Protein AF-A0A2V5JLU9-F1 (afdb_monomer)

Structure (mmCIF, N/CA/C/O backbone):
data_AF-A0A2V5JLU9-F1
#
_entry.id   AF-A0A2V5JLU9-F1
#
loop_
_atom_site.group_PDB
_atom_site.id
_atom_site.type_symbol
_atom_site.label_atom_id
_atom_site.label_alt_id
_atom_site.label_comp_id
_atom_site.label_asym_id
_atom_site.label_entity_id
_atom_site.label_seq_id
_atom_site.pdbx_PDB_ins_code
_atom_site.Cartn_x
_atom_site.Cartn_y
_atom_site.Cartn_z
_atom_site.occupancy
_atom_site.B_iso_or_equiv
_atom_site.auth_seq_id
_atom_site.auth_comp_id
_atom_site.auth_asym_id
_atom_site.auth_atom_id
_atom_site.pdbx_PDB_model_num
ATOM 1 N N . MET A 1 1 ? -86.039 -34.173 -25.704 1.00 44.94 1 MET A N 1
ATOM 2 C CA . MET A 1 1 ? -86.153 -35.269 -24.718 1.00 44.94 1 MET A CA 1
ATOM 3 C C . MET A 1 1 ? -85.571 -34.744 -23.413 1.00 44.94 1 MET A C 1
ATOM 5 O O . MET A 1 1 ? -84.368 -34.602 -23.327 1.00 44.94 1 MET A O 1
ATOM 9 N N . SER A 1 2 ? -86.355 -34.049 -22.593 1.00 44.97 2 SER A N 1
ATOM 10 C CA . SER A 1 2 ? -87.361 -34.574 -21.650 1.00 44.97 2 SER A CA 1
ATOM 11 C C . SER A 1 2 ? -86.740 -34.892 -20.288 1.00 44.97 2 SER A C 1
ATOM 13 O O . SER A 1 2 ? -86.128 -35.939 -20.177 1.00 44.97 2 SER A O 1
ATOM 15 N N . LYS A 1 3 ? -87.012 -33.991 -19.321 1.00 57.97 3 LYS A N 1
ATOM 16 C CA . LYS A 1 3 ? -87.352 -34.210 -17.893 1.00 57.97 3 LYS A CA 1
ATOM 17 C C . LYS A 1 3 ? -86.292 -34.969 -17.058 1.00 57.97 3 LYS A C 1
ATOM 19 O O . LYS A 1 3 ? -85.778 -35.983 -17.477 1.00 57.97 3 LYS A O 1
ATOM 24 N N . GLU A 1 4 ? -85.882 -34.507 -15.880 1.00 65.56 4 GLU A N 1
ATOM 25 C CA . GLU A 1 4 ? -86.737 -34.339 -14.703 1.00 65.56 4 GLU A CA 1
ATOM 26 C C . GLU A 1 4 ? -86.234 -33.271 -13.714 1.00 65.56 4 GLU A C 1
ATOM 28 O O . GLU A 1 4 ? -85.049 -32.972 -13.594 1.00 65.56 4 GLU A O 1
ATOM 33 N N . VAL A 1 5 ? -87.212 -32.727 -12.994 1.00 63.88 5 VAL A N 1
ATOM 34 C CA . VAL A 1 5 ? -87.143 -31.884 -11.797 1.00 63.88 5 VAL A CA 1
ATOM 35 C C . VAL A 1 5 ? -87.665 -32.753 -10.646 1.00 63.88 5 VAL A C 1
ATOM 37 O O . VAL A 1 5 ? -88.636 -33.459 -10.907 1.00 63.88 5 VAL A O 1
ATOM 40 N N . LEU A 1 6 ? -87.102 -32.661 -9.421 1.00 62.25 6 LEU A N 1
ATOM 41 C CA . LEU A 1 6 ? -87.793 -32.532 -8.102 1.00 62.25 6 LEU A CA 1
ATOM 42 C C . LEU A 1 6 ? -86.904 -32.916 -6.879 1.00 62.25 6 LEU A C 1
ATOM 44 O O . LEU A 1 6 ? -85.811 -33.439 -7.078 1.00 62.25 6 LEU A O 1
ATOM 48 N N . PRO A 1 7 ? -87.267 -32.528 -5.627 1.00 65.94 7 PRO A N 1
ATOM 49 C CA . PRO A 1 7 ? -86.371 -31.787 -4.738 1.00 65.94 7 PRO A CA 1
ATOM 50 C C . PRO A 1 7 ? -85.991 -32.519 -3.440 1.00 65.94 7 PRO A C 1
ATOM 52 O O . PRO A 1 7 ? -86.717 -33.372 -2.939 1.00 65.94 7 PRO A O 1
ATOM 55 N N . GLY A 1 8 ? -84.884 -32.089 -2.831 1.00 52.47 8 GLY A N 1
ATOM 56 C CA . GLY A 1 8 ? -84.473 -32.499 -1.488 1.00 52.47 8 GLY A CA 1
ATOM 57 C C . GLY A 1 8 ? -84.404 -31.303 -0.547 1.00 52.47 8 GLY A C 1
ATOM 58 O O . GLY A 1 8 ? -83.380 -30.632 -0.463 1.00 52.47 8 GLY A O 1
ATOM 59 N N . SER A 1 9 ? -85.501 -31.032 0.161 1.00 64.75 9 SER A N 1
ATOM 60 C CA . SER A 1 9 ? -85.492 -30.203 1.366 1.00 64.75 9 SER A CA 1
ATOM 61 C C . SER A 1 9 ? -84.983 -31.055 2.529 1.00 64.75 9 SER A C 1
ATOM 63 O O . SER A 1 9 ? -85.664 -31.987 2.950 1.00 64.75 9 SER A O 1
ATOM 65 N N . CYS A 1 10 ? -83.809 -30.724 3.069 1.00 55.94 10 CYS A N 1
ATOM 66 C CA . CYS A 1 10 ? -83.396 -31.171 4.396 1.00 55.94 10 CYS A CA 1
ATOM 67 C C . CYS A 1 10 ? -82.992 -29.955 5.235 1.00 55.94 10 CYS A C 1
ATOM 69 O O . CYS A 1 10 ? -81.971 -29.303 5.032 1.00 55.94 10 CYS A O 1
ATOM 71 N N . ARG A 1 11 ? -83.897 -29.656 6.160 1.00 61.91 11 ARG A N 1
ATOM 72 C CA . ARG A 1 11 ? -83.853 -28.713 7.274 1.00 61.91 11 ARG A CA 1
ATOM 73 C C . ARG A 1 11 ? -82.951 -29.284 8.378 1.00 61.91 11 ARG A C 1
ATOM 75 O O . ARG A 1 11 ? -83.085 -30.465 8.678 1.00 61.91 11 ARG A O 1
ATOM 82 N N . GLY A 1 12 ? -82.121 -28.467 9.034 1.00 51.34 12 GLY A N 1
ATOM 83 C CA . GLY A 1 12 ? -81.513 -28.873 10.310 1.00 51.34 12 GLY A CA 1
ATOM 84 C C . GLY A 1 12 ? -80.245 -28.135 10.738 1.00 51.34 12 GLY A C 1
ATOM 85 O O . GLY A 1 12 ? -79.152 -28.554 10.393 1.00 51.34 12 GLY A O 1
ATOM 86 N N . GLU A 1 13 ? -80.451 -27.091 11.547 1.00 59.97 13 GLU A N 1
ATOM 87 C CA . GLU A 1 13 ? -79.645 -26.692 12.715 1.00 59.97 13 GLU A CA 1
ATOM 88 C C . GLU A 1 13 ? -78.155 -26.334 12.515 1.00 59.97 13 GLU A C 1
ATOM 90 O O . GLU A 1 13 ? -77.262 -27.172 12.393 1.00 59.97 13 GLU A O 1
ATOM 95 N N . ARG A 1 14 ? -77.874 -25.025 12.623 1.00 54.66 14 ARG A N 1
ATOM 96 C CA . ARG A 1 14 ? -76.535 -24.496 12.914 1.00 54.66 14 ARG A CA 1
ATOM 97 C C . ARG A 1 14 ? -76.046 -25.049 14.252 1.00 54.66 14 ARG A C 1
ATOM 99 O O . ARG A 1 14 ? -76.444 -24.558 15.304 1.00 54.66 14 ARG A O 1
ATOM 106 N N . LEU A 1 15 ? -75.083 -25.962 14.215 1.00 59.50 15 LEU A N 1
ATOM 107 C CA . LEU A 1 15 ? -74.221 -26.215 15.363 1.00 59.50 15 LEU A CA 1
ATOM 108 C C . LEU A 1 15 ? -73.199 -25.080 15.466 1.00 59.50 15 LEU A C 1
ATOM 110 O O . LEU A 1 15 ? -72.107 -25.132 14.901 1.00 59.50 15 LEU A O 1
ATOM 114 N N . THR A 1 16 ? -73.552 -24.035 16.213 1.00 61.22 16 THR A N 1
ATOM 115 C CA . THR A 1 16 ? -72.567 -23.116 16.786 1.00 61.22 16 THR A CA 1
ATOM 116 C C . THR A 1 16 ? -71.798 -23.862 17.876 1.00 61.22 16 THR A C 1
ATOM 118 O O . THR A 1 16 ? -72.083 -23.735 19.065 1.00 61.22 16 THR A O 1
ATOM 121 N N . SER A 1 17 ? -70.837 -24.688 17.463 1.00 57.00 17 SER A N 1
ATOM 122 C CA . SER A 1 17 ? -69.824 -25.241 18.356 1.00 57.00 17 SER A CA 1
ATOM 123 C C . SER A 1 17 ? -68.876 -24.109 18.739 1.00 57.00 17 SER A C 1
ATOM 125 O O . SER A 1 17 ? -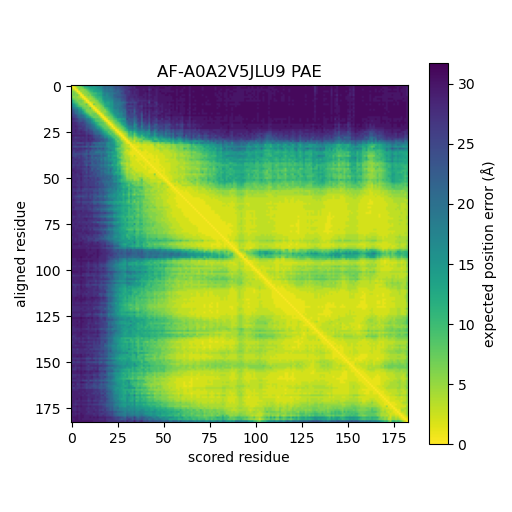68.085 -23.622 17.928 1.00 57.00 17 SER A O 1
ATOM 127 N N . GLY A 1 18 ? -69.027 -23.634 19.975 1.00 60.59 18 GLY A N 1
ATOM 128 C CA . GLY A 1 18 ? -68.141 -22.663 20.589 1.00 60.59 18 GLY A CA 1
ATOM 129 C C . GLY A 1 18 ? -66.732 -23.233 20.694 1.00 60.59 18 GLY A C 1
ATOM 130 O O . GLY A 1 18 ? -66.398 -23.908 21.666 1.00 60.59 18 GLY A O 1
ATOM 131 N N . PHE A 1 19 ? -65.885 -22.905 19.718 1.00 60.69 19 PHE A N 1
ATOM 132 C CA . PHE A 1 19 ? -64.440 -22.924 19.896 1.00 60.69 19 PHE A CA 1
ATOM 133 C C . PHE A 1 19 ? -64.094 -21.893 20.972 1.00 60.69 19 PHE A C 1
ATOM 135 O O . PHE A 1 19 ? -63.877 -20.712 20.704 1.00 60.69 19 PHE A O 1
ATOM 142 N N . GLY A 1 20 ? -64.080 -22.352 22.222 1.00 58.59 20 GLY A N 1
ATOM 143 C CA . GLY A 1 20 ? -63.527 -21.620 23.344 1.00 58.59 20 GLY A CA 1
ATOM 144 C C . GLY A 1 20 ? -62.039 -21.400 23.110 1.00 58.59 20 GLY A C 1
ATOM 145 O O . GLY A 1 20 ? -61.207 -22.207 23.520 1.00 58.59 20 GLY A O 1
ATOM 146 N N . THR A 1 21 ? -61.689 -20.287 22.466 1.00 63.84 21 THR A N 1
ATOM 147 C CA . THR A 1 21 ? -60.340 -19.731 22.519 1.00 63.84 21 THR A CA 1
ATOM 148 C C . THR A 1 21 ? -60.029 -19.438 23.980 1.00 63.84 21 THR A C 1
ATOM 150 O O . THR A 1 21 ? -60.411 -18.391 24.506 1.00 63.84 21 THR A O 1
ATOM 153 N N . ARG A 1 22 ? -59.320 -20.352 24.653 1.00 61.16 22 ARG A N 1
ATOM 154 C CA . ARG A 1 22 ? -58.573 -20.017 25.864 1.00 61.16 22 ARG A CA 1
ATOM 155 C C . ARG A 1 22 ? -57.510 -19.006 25.443 1.00 61.16 22 ARG A C 1
ATOM 157 O O . ARG A 1 22 ? -56.403 -19.373 25.061 1.00 61.16 22 ARG A O 1
ATOM 164 N N . ARG A 1 23 ? -57.866 -17.719 25.456 1.00 62.66 23 ARG A N 1
ATOM 165 C CA . ARG A 1 23 ? -56.899 -16.625 25.407 1.00 62.66 23 ARG A CA 1
ATOM 166 C C . ARG A 1 23 ? -56.063 -16.763 26.670 1.00 62.66 23 ARG A C 1
ATOM 168 O O . ARG A 1 23 ? -56.473 -16.317 27.736 1.00 62.66 23 ARG A O 1
ATOM 175 N N . GLY A 1 24 ? -54.911 -17.421 26.551 1.00 61.28 24 GLY A N 1
ATOM 176 C CA . GLY A 1 24 ? -5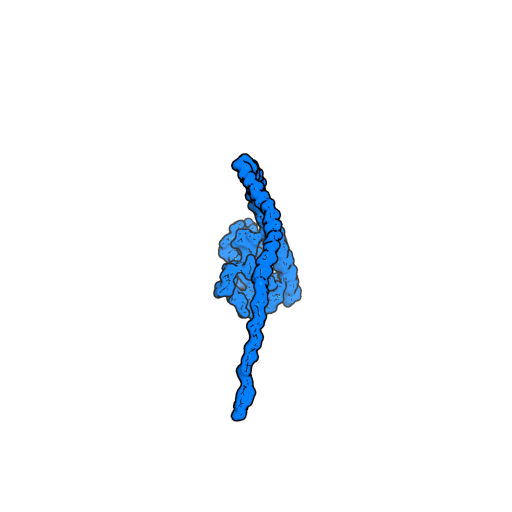3.834 -17.245 27.509 1.00 61.28 24 GLY A CA 1
ATOM 177 C C . GLY A 1 24 ? -53.581 -15.749 27.579 1.00 61.28 24 GLY A C 1
ATOM 178 O O . GLY A 1 24 ? -53.124 -15.153 26.604 1.00 61.28 24 GLY A O 1
ATOM 179 N N . ALA A 1 25 ? -54.002 -15.124 28.674 1.00 63.03 25 ALA A N 1
ATOM 180 C CA . ALA A 1 25 ? -53.766 -13.716 28.902 1.00 63.03 25 ALA A CA 1
ATOM 181 C C . ALA A 1 25 ? -52.248 -13.525 28.899 1.00 63.03 25 ALA A C 1
ATOM 183 O O . ALA A 1 25 ? -51.571 -13.905 29.856 1.00 63.03 25 ALA A O 1
ATOM 184 N N . ARG A 1 26 ? -51.697 -12.992 27.799 1.00 66.06 26 ARG A N 1
ATOM 185 C CA . ARG A 1 26 ? -50.336 -12.461 27.799 1.00 66.06 26 ARG A CA 1
ATOM 186 C C . ARG A 1 26 ? -50.337 -11.369 28.852 1.00 66.06 26 ARG A C 1
ATOM 188 O O . ARG A 1 26 ? -50.905 -10.301 28.640 1.00 66.06 26 ARG A O 1
ATOM 195 N N . ARG A 1 27 ? -49.766 -11.675 30.014 1.00 65.00 27 ARG A N 1
ATOM 196 C CA . ARG A 1 27 ? -49.454 -10.661 31.007 1.00 65.00 27 ARG A CA 1
ATOM 197 C C . ARG A 1 27 ? -48.414 -9.758 30.365 1.00 65.00 27 ARG A C 1
ATOM 199 O O . ARG A 1 27 ? -47.276 -10.166 30.156 1.00 65.00 27 ARG A O 1
ATOM 206 N N . TYR A 1 28 ? -48.845 -8.570 29.969 1.00 62.91 28 TYR A N 1
ATOM 207 C CA . TYR A 1 28 ? -47.933 -7.506 29.602 1.00 62.91 28 TYR A CA 1
ATOM 208 C C . TYR A 1 28 ? -47.332 -7.000 30.911 1.00 62.91 28 TYR A C 1
ATOM 210 O O . TYR A 1 28 ? -47.989 -6.289 31.667 1.00 62.91 28 TYR A O 1
ATOM 218 N N . ASN A 1 29 ? -46.116 -7.448 31.217 1.00 72.62 29 ASN A N 1
ATOM 219 C CA . ASN A 1 29 ? -45.334 -6.863 32.296 1.00 72.62 29 ASN A CA 1
ATOM 220 C C . ASN A 1 29 ? -44.965 -5.445 31.847 1.00 72.62 29 ASN A C 1
ATOM 222 O O . ASN A 1 29 ? -44.210 -5.269 30.892 1.00 72.62 29 ASN A O 1
ATOM 226 N N . ALA A 1 30 ? -45.573 -4.442 32.476 1.00 74.12 30 ALA A N 1
ATOM 227 C CA . ALA A 1 30 ? -45.224 -3.050 32.250 1.00 74.12 30 ALA A CA 1
ATOM 228 C C . ALA A 1 30 ? -43.905 -2.755 32.975 1.00 74.12 30 ALA A C 1
ATOM 230 O O . ALA A 1 30 ? -43.792 -2.998 34.177 1.00 74.12 30 ALA A O 1
ATOM 231 N N . PHE A 1 31 ? -42.916 -2.256 32.236 1.00 78.00 31 PHE A N 1
ATOM 232 C CA . PHE A 1 31 ? -41.638 -1.828 32.796 1.00 78.00 31 PHE A CA 1
ATOM 233 C C . PHE A 1 31 ? -41.836 -0.617 33.703 1.00 78.00 31 PHE A C 1
ATOM 235 O O . PHE A 1 31 ? -42.597 0.303 33.389 1.00 78.00 31 PHE A O 1
ATOM 242 N N . THR A 1 32 ? -41.136 -0.609 34.831 1.00 91.25 32 THR A N 1
ATOM 243 C CA . THR A 1 32 ? -41.125 0.553 35.721 1.00 91.25 32 THR A CA 1
ATOM 244 C C . THR A 1 32 ? -40.202 1.635 35.155 1.00 91.25 32 THR A C 1
ATOM 246 O O . THR A 1 32 ? -39.206 1.335 34.495 1.00 91.25 32 THR A O 1
ATOM 249 N N . LEU A 1 33 ? -40.498 2.913 35.426 1.00 90.50 33 LEU A N 1
ATOM 250 C CA . LEU A 1 33 ? -39.628 4.021 34.999 1.00 90.50 33 LEU A CA 1
ATOM 251 C C . LEU A 1 33 ? -38.197 3.858 35.527 1.00 90.50 33 LEU A C 1
ATOM 253 O O . LEU A 1 33 ? -37.239 4.148 34.816 1.00 90.50 33 LEU A O 1
ATOM 257 N N . ILE A 1 34 ? -38.049 3.350 36.752 1.00 93.44 34 ILE A N 1
ATOM 258 C CA . ILE A 1 34 ? -36.737 3.128 37.361 1.00 93.44 34 ILE A CA 1
ATOM 259 C C . ILE A 1 34 ? -35.933 2.047 36.631 1.00 93.44 34 ILE A C 1
ATOM 261 O O . ILE A 1 34 ? -34.736 2.215 36.427 1.00 93.44 34 ILE A O 1
ATOM 265 N N . GLU A 1 35 ? -36.578 0.980 36.167 1.00 91.31 35 GLU A N 1
ATOM 266 C CA . GLU A 1 35 ? -35.921 -0.095 35.422 1.00 91.31 35 GLU A CA 1
ATOM 267 C C . GLU A 1 35 ? -35.384 0.405 34.076 1.00 91.31 35 GLU A C 1
ATOM 269 O O . GLU A 1 35 ? -34.245 0.120 33.714 1.00 91.31 35 GLU A O 1
ATOM 274 N N . LEU A 1 36 ? -36.143 1.257 33.383 1.00 91.56 36 LEU A N 1
ATOM 275 C CA . LEU A 1 36 ? -35.683 1.883 32.143 1.00 91.56 36 LEU A CA 1
ATOM 276 C C . LEU A 1 36 ? -34.512 2.858 32.377 1.00 91.56 36 LEU A C 1
ATOM 278 O O . LEU A 1 36 ? -33.574 2.915 31.576 1.00 91.56 36 LEU A O 1
ATOM 282 N N . VAL A 1 37 ? -34.523 3.597 33.490 1.00 94.81 37 VAL A N 1
ATOM 283 C CA . VAL A 1 37 ? -33.437 4.527 33.851 1.00 94.81 37 VAL A CA 1
ATOM 284 C C . VAL A 1 37 ? -32.155 3.781 34.231 1.00 94.81 37 VAL A C 1
ATOM 286 O O . VAL A 1 37 ? -31.075 4.157 33.783 1.00 94.81 37 VAL A O 1
ATOM 289 N N . VAL A 1 38 ? -32.248 2.690 34.993 1.00 95.31 38 VAL A N 1
ATOM 290 C CA . VAL A 1 38 ? -31.077 1.873 35.352 1.00 95.31 38 VAL A CA 1
ATOM 291 C C . VAL A 1 38 ? -30.468 1.208 34.115 1.00 95.31 38 VAL A C 1
ATOM 293 O O . VAL A 1 38 ? -29.249 1.228 33.945 1.00 95.31 38 VAL A O 1
ATOM 296 N N . VAL A 1 39 ? -31.297 0.668 33.214 1.00 94.94 39 VAL A N 1
ATOM 297 C CA . VAL A 1 39 ? -30.823 0.012 31.984 1.00 94.94 39 VAL A CA 1
ATOM 298 C C . VAL A 1 39 ? -30.128 1.003 31.055 1.00 94.94 39 VAL A C 1
ATOM 300 O O . VAL A 1 39 ? -29.025 0.733 30.581 1.00 94.94 39 VAL A O 1
ATOM 303 N N . SER A 1 40 ? -30.733 2.167 30.816 1.00 94.62 40 SER A N 1
ATOM 304 C CA . SER A 1 40 ? -30.099 3.209 30.001 1.00 94.62 40 SER A CA 1
ATOM 305 C C . SER A 1 40 ? -28.820 3.738 30.654 1.00 94.62 40 SER A C 1
ATOM 307 O O . SER A 1 40 ? -27.814 3.883 29.963 1.00 94.62 40 SER A O 1
ATOM 309 N N . GLY A 1 41 ? -28.798 3.910 31.980 1.00 96.44 41 GLY A N 1
ATOM 310 C CA . GLY A 1 41 ? -27.584 4.237 32.731 1.00 96.44 41 GLY A CA 1
ATOM 311 C C . GLY A 1 41 ? -26.459 3.216 32.518 1.00 96.44 41 GLY A C 1
ATOM 312 O O . GLY A 1 41 ? -25.330 3.600 32.211 1.00 96.44 41 GLY A O 1
ATOM 313 N N . LEU A 1 42 ? -26.764 1.916 32.589 1.00 96.19 42 LEU A N 1
ATOM 314 C CA . LEU A 1 42 ? -25.785 0.850 32.348 1.00 96.19 42 LEU A CA 1
ATOM 315 C C . LEU A 1 42 ? -25.272 0.850 30.901 1.00 96.19 42 LEU A C 1
ATOM 317 O O . LEU A 1 42 ? -24.066 0.745 30.674 1.00 96.19 42 LEU A O 1
ATOM 321 N N . ILE A 1 43 ? -26.168 0.998 29.919 1.00 96.88 43 ILE A N 1
ATOM 322 C CA . ILE A 1 43 ? -25.789 1.061 28.501 1.00 96.88 43 ILE A CA 1
ATOM 323 C C . ILE A 1 43 ? -24.871 2.256 28.252 1.00 96.88 43 ILE A C 1
ATOM 325 O O . ILE A 1 43 ? -23.887 2.102 27.535 1.00 96.88 43 ILE A O 1
ATOM 329 N N . LEU A 1 44 ? -25.135 3.420 28.852 1.00 97.31 44 LEU A N 1
ATOM 330 C CA . LEU A 1 44 ? -24.292 4.607 28.688 1.00 97.31 44 LEU A CA 1
ATOM 331 C C . LEU A 1 44 ? -22.879 4.393 29.245 1.00 97.31 44 LEU A C 1
ATOM 333 O O . LEU A 1 44 ? -21.907 4.747 28.577 1.00 97.31 44 LEU A O 1
ATOM 337 N N . VAL A 1 45 ? -22.749 3.755 30.411 1.00 96.12 45 VAL A N 1
ATOM 338 C CA . VAL A 1 45 ? -21.440 3.426 31.003 1.00 96.12 45 VAL A CA 1
ATOM 339 C C . VAL A 1 45 ? -20.660 2.452 30.113 1.00 96.12 45 VAL A C 1
ATOM 341 O O . VAL A 1 45 ? -19.503 2.711 29.777 1.00 96.12 45 VAL A O 1
ATOM 344 N N . LEU A 1 46 ? -21.294 1.357 29.680 1.00 96.31 46 LEU A N 1
ATOM 345 C CA . LEU A 1 46 ? -20.652 0.369 28.806 1.00 96.31 46 LEU A CA 1
ATOM 346 C C . LEU A 1 46 ? -20.303 0.961 27.434 1.00 96.31 46 LEU A C 1
ATOM 348 O O . LEU A 1 46 ? -19.201 0.751 26.928 1.00 96.31 46 LEU A O 1
ATOM 352 N N . SER A 1 47 ? -21.213 1.741 26.847 1.00 95.00 47 SER A N 1
ATOM 353 C CA . SER A 1 47 ? -20.996 2.380 25.544 1.00 95.00 47 SER A CA 1
ATOM 354 C C . SER A 1 47 ? -19.855 3.393 25.604 1.00 95.00 47 SER A C 1
ATOM 356 O O . SER A 1 47 ? -19.032 3.432 24.691 1.00 95.00 47 SER A O 1
ATOM 358 N N . GLY A 1 48 ? -19.752 4.162 26.695 1.00 94.19 48 GLY A N 1
ATOM 359 C CA . GLY A 1 48 ? -18.645 5.091 26.918 1.00 94.19 48 GLY A CA 1
ATOM 360 C C . GLY A 1 48 ? -17.284 4.388 26.925 1.00 94.19 48 GLY A C 1
ATOM 361 O O . GLY A 1 48 ? -16.354 4.824 26.242 1.00 94.19 48 GLY A O 1
ATOM 362 N N . LEU A 1 49 ? -17.183 3.248 27.617 1.00 93.50 49 LEU A N 1
ATOM 363 C CA . LEU A 1 49 ? -15.959 2.445 27.639 1.00 93.50 49 LEU A CA 1
ATOM 364 C C . LEU A 1 49 ? -15.609 1.900 26.247 1.00 93.50 49 LEU A C 1
ATOM 366 O O . LEU A 1 49 ? -14.468 2.032 25.803 1.00 93.50 49 LEU A O 1
ATOM 370 N N . VAL A 1 50 ? -16.578 1.330 25.528 1.00 93.12 50 VAL A N 1
ATOM 371 C CA . VAL A 1 50 ? -16.341 0.777 24.185 1.00 93.12 50 VAL A CA 1
ATOM 372 C C . VAL A 1 50 ? -15.805 1.851 23.240 1.00 93.12 50 VAL A C 1
ATOM 374 O O . VAL A 1 50 ? -14.752 1.652 22.632 1.00 93.12 50 VAL A O 1
ATOM 377 N N . LEU A 1 51 ? -16.460 3.012 23.157 1.00 90.81 51 LEU A N 1
ATOM 378 C CA . LEU A 1 51 ? -16.055 4.082 22.239 1.00 90.81 51 LEU A CA 1
ATOM 379 C C . LEU A 1 51 ? -14.628 4.585 22.507 1.00 90.81 51 LEU A C 1
ATOM 381 O O . LEU A 1 51 ? -13.899 4.864 21.554 1.00 90.81 51 LEU A O 1
ATOM 385 N N . SER A 1 52 ? -14.196 4.620 23.773 1.00 87.06 52 SER A N 1
ATOM 386 C CA . SER A 1 52 ? -12.832 5.033 24.137 1.00 87.06 52 SER A CA 1
ATOM 387 C C . SER A 1 52 ? -11.730 4.115 23.581 1.00 87.06 52 SER A C 1
ATOM 389 O O . SER A 1 52 ? -10.626 4.574 23.295 1.00 87.06 52 SER A O 1
ATOM 391 N N . THR A 1 53 ? -12.021 2.828 23.360 1.00 88.88 53 THR A N 1
ATOM 392 C CA . THR A 1 53 ? -11.013 1.832 22.943 1.00 88.88 53 THR A CA 1
ATOM 393 C C . THR A 1 53 ? -10.941 1.621 21.426 1.00 88.88 53 THR A C 1
ATOM 395 O O . THR A 1 53 ? -9.899 1.215 20.902 1.00 88.88 53 THR A O 1
ATOM 398 N N . VAL A 1 54 ? -12.010 1.946 20.686 1.00 89.00 54 VAL A N 1
ATOM 399 C CA . VAL A 1 54 ? -12.131 1.676 19.238 1.00 89.00 54 VAL A CA 1
ATOM 400 C C . VAL A 1 54 ? -11.024 2.339 18.415 1.00 89.00 54 VAL A C 1
ATOM 402 O O . VAL A 1 54 ? -10.499 1.723 17.485 1.00 89.00 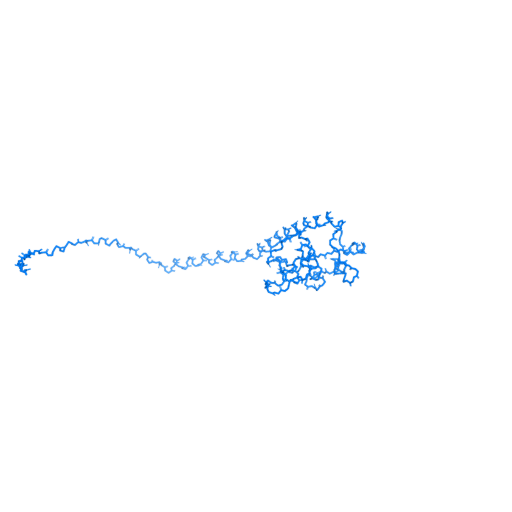54 VAL A O 1
ATOM 405 N N . GLY A 1 55 ? -10.628 3.571 18.746 1.00 87.94 55 GLY A N 1
ATOM 406 C CA . GLY A 1 55 ? -9.593 4.293 17.996 1.00 87.94 55 GLY A CA 1
ATOM 407 C C . GLY A 1 55 ? -8.236 3.580 18.009 1.00 87.94 55 GLY A C 1
ATOM 408 O O . GLY A 1 55 ? -7.577 3.472 16.973 1.00 87.94 55 GLY A O 1
ATOM 409 N N . TYR A 1 56 ? -7.843 3.034 19.163 1.00 87.69 56 TYR A N 1
ATOM 410 C CA . TYR A 1 56 ? -6.588 2.297 19.313 1.00 87.69 56 TYR A CA 1
ATOM 411 C C . TYR A 1 56 ? -6.618 0.967 18.551 1.00 87.69 56 TYR A C 1
ATOM 413 O O . TYR A 1 56 ? -5.695 0.661 17.794 1.00 87.69 56 TYR A O 1
ATOM 421 N N . VAL A 1 57 ? -7.708 0.205 18.688 1.00 89.38 57 VAL A N 1
ATOM 422 C CA . VAL A 1 57 ? -7.871 -1.089 18.005 1.00 89.38 57 VAL A CA 1
ATOM 423 C C . VAL A 1 57 ? -7.874 -0.916 16.486 1.00 89.38 57 VAL A C 1
ATOM 425 O O . VAL A 1 57 ? -7.238 -1.699 15.785 1.00 89.38 57 VAL A O 1
ATOM 428 N N . ARG A 1 58 ? -8.503 0.148 15.969 1.00 90.94 58 ARG A N 1
ATOM 429 C CA . ARG A 1 58 ? -8.475 0.483 14.536 1.00 90.94 58 ARG A CA 1
ATOM 430 C C . ARG A 1 58 ? -7.060 0.730 14.026 1.00 90.94 58 ARG A C 1
ATOM 432 O O . ARG A 1 58 ? -6.682 0.136 13.023 1.00 90.94 58 ARG A O 1
ATOM 439 N N . LYS A 1 59 ? -6.264 1.549 14.723 1.00 92.00 59 LYS A N 1
ATOM 440 C CA . LYS A 1 59 ? -4.864 1.814 14.340 1.00 92.00 59 LYS A CA 1
ATOM 441 C C . LYS A 1 59 ? -4.010 0.548 14.395 1.00 92.00 59 LYS A C 1
ATOM 443 O O . LYS A 1 59 ? -3.216 0.308 13.491 1.00 92.00 59 LYS A O 1
ATOM 448 N N . LYS A 1 60 ? -4.204 -0.289 15.420 1.00 93.94 60 LYS A N 1
ATOM 449 C CA . LYS A 1 60 ? -3.510 -1.578 15.540 1.00 93.94 60 LYS A CA 1
ATOM 450 C C . LYS A 1 60 ? -3.879 -2.530 14.396 1.00 93.94 60 LYS A C 1
ATOM 452 O O . LYS A 1 60 ? -2.992 -3.147 13.817 1.00 93.94 60 LYS A O 1
ATOM 457 N N . GLY A 1 61 ? -5.161 -2.609 14.040 1.00 94.75 61 GLY A N 1
ATOM 458 C CA . GLY A 1 61 ? -5.633 -3.401 12.903 1.00 94.75 61 GLY A CA 1
ATOM 459 C C . GLY A 1 61 ? -5.112 -2.881 11.562 1.00 94.75 61 GLY A C 1
ATOM 460 O O . GLY A 1 61 ? -4.652 -3.669 10.742 1.00 94.75 61 GLY A O 1
ATOM 461 N N . ALA A 1 62 ? -5.114 -1.560 11.365 1.00 95.38 62 ALA A N 1
ATOM 462 C CA . ALA A 1 62 ? -4.551 -0.911 10.182 1.00 95.38 62 ALA A CA 1
ATOM 463 C C . ALA A 1 62 ? -3.053 -1.209 10.028 1.00 95.38 62 ALA A C 1
ATOM 465 O O . ALA A 1 62 ? -2.615 -1.563 8.940 1.00 95.38 62 ALA A O 1
ATOM 466 N N . ARG A 1 63 ? -2.282 -1.165 11.123 1.00 95.88 63 ARG A N 1
ATOM 467 C CA . ARG A 1 63 ? -0.859 -1.528 11.116 1.00 95.88 63 ARG A CA 1
ATOM 468 C C . ARG A 1 63 ? -0.635 -2.997 10.759 1.00 95.88 63 ARG A C 1
ATOM 470 O O . ARG A 1 63 ? 0.158 -3.275 9.870 1.00 95.88 63 ARG A O 1
ATOM 477 N N . ALA A 1 64 ? -1.353 -3.918 11.402 1.00 96.81 64 ALA A N 1
ATOM 478 C CA . ALA A 1 64 ? -1.239 -5.345 11.094 1.00 96.81 64 ALA A CA 1
ATOM 479 C C . ALA A 1 64 ? -1.585 -5.629 9.623 1.00 96.81 64 ALA A C 1
ATOM 481 O O . ALA A 1 64 ? -0.901 -6.394 8.950 1.00 96.81 64 ALA A O 1
ATOM 482 N N . ARG A 1 65 ? -2.614 -4.955 9.094 1.00 95.62 65 ARG A N 1
ATOM 483 C CA . ARG A 1 65 ? -2.960 -5.024 7.675 1.00 95.62 65 ARG A CA 1
ATOM 484 C C . ARG A 1 65 ? -1.829 -4.488 6.794 1.00 95.62 65 ARG A C 1
ATOM 486 O O . ARG A 1 65 ? -1.448 -5.169 5.848 1.00 95.62 65 ARG A O 1
ATOM 493 N N . ALA A 1 66 ? -1.269 -3.326 7.122 1.00 95.94 66 ALA A N 1
ATOM 494 C CA . ALA A 1 66 ? -0.176 -2.735 6.357 1.00 95.94 66 ALA A CA 1
ATOM 495 C C . ALA A 1 66 ? 1.051 -3.659 6.312 1.00 95.94 66 ALA A C 1
ATOM 497 O O . ALA A 1 66 ? 1.628 -3.847 5.248 1.00 95.94 66 ALA A O 1
ATOM 498 N N . GLU A 1 67 ? 1.401 -4.289 7.437 1.00 96.31 67 GLU A N 1
ATOM 499 C CA . GLU A 1 67 ? 2.487 -5.275 7.527 1.00 96.31 67 GLU A CA 1
ATOM 500 C C . GLU A 1 67 ? 2.229 -6.481 6.606 1.00 96.31 67 GLU A C 1
ATOM 502 O O . GLU A 1 67 ? 3.122 -6.896 5.868 1.00 96.31 67 GLU A O 1
ATOM 507 N N . THR A 1 68 ? 0.996 -7.004 6.569 1.00 96.56 68 THR A N 1
ATOM 508 C CA . THR A 1 68 ? 0.642 -8.106 5.653 1.00 96.56 68 THR A CA 1
ATOM 509 C C . THR A 1 68 ? 0.649 -7.698 4.180 1.00 96.56 68 THR A C 1
ATOM 511 O O . THR A 1 68 ? 1.064 -8.486 3.334 1.00 96.56 68 THR A O 1
ATOM 514 N N . GLU A 1 69 ? 0.209 -6.480 3.859 1.00 96.31 69 GLU A N 1
ATOM 515 C CA . GLU A 1 69 ? 0.210 -5.960 2.488 1.00 96.31 69 GLU A CA 1
ATOM 516 C C . GLU A 1 69 ? 1.646 -5.747 1.990 1.00 96.31 69 GLU A C 1
ATOM 518 O O . GLU A 1 69 ? 1.965 -6.165 0.878 1.00 96.31 69 GLU A O 1
ATOM 523 N N . ILE A 1 70 ? 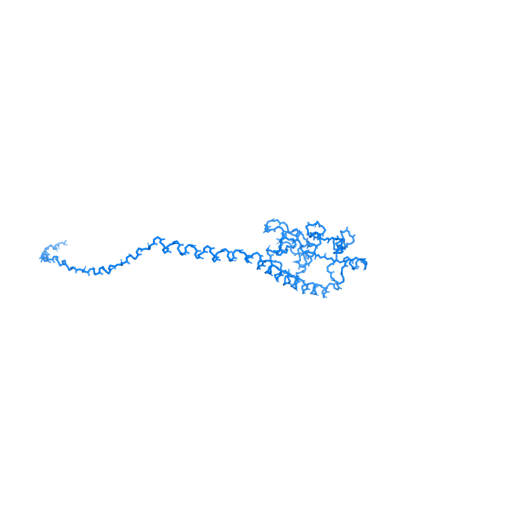2.536 -5.203 2.831 1.00 95.81 70 ILE A N 1
ATOM 524 C CA . ILE A 1 70 ? 3.968 -5.064 2.524 1.00 95.81 70 ILE A CA 1
ATOM 525 C C . ILE A 1 70 ? 4.613 -6.434 2.306 1.00 95.81 70 ILE A C 1
ATOM 527 O O . ILE A 1 70 ? 5.301 -6.610 1.307 1.00 95.81 70 ILE A O 1
ATOM 531 N N . ALA A 1 71 ? 4.363 -7.412 3.182 1.00 97.19 71 ALA A N 1
ATOM 532 C CA . ALA A 1 71 ? 4.927 -8.758 3.042 1.00 97.19 71 ALA A CA 1
ATOM 533 C C . ALA A 1 71 ? 4.468 -9.463 1.749 1.00 97.19 71 ALA A C 1
ATOM 535 O O . ALA A 1 71 ? 5.225 -10.195 1.110 1.00 97.19 71 ALA A O 1
ATOM 536 N N . ALA A 1 72 ? 3.218 -9.236 1.341 1.00 97.00 72 ALA A N 1
ATOM 537 C CA . ALA A 1 72 ? 2.691 -9.790 0.102 1.00 97.00 72 ALA A CA 1
ATOM 538 C C . ALA A 1 72 ? 3.313 -9.106 -1.132 1.00 97.00 72 ALA A C 1
ATOM 540 O O . ALA A 1 72 ? 3.689 -9.785 -2.088 1.00 97.00 72 ALA A O 1
ATOM 541 N N . MET A 1 73 ? 3.481 -7.779 -1.093 1.00 96.69 73 MET A N 1
ATOM 542 C CA . MET A 1 73 ? 4.179 -7.034 -2.145 1.00 96.69 73 MET A CA 1
ATOM 543 C C . MET A 1 73 ? 5.669 -7.391 -2.217 1.00 96.69 73 MET A C 1
ATOM 545 O O . MET A 1 73 ? 6.196 -7.526 -3.316 1.00 96.69 73 MET A O 1
ATOM 549 N N . SER A 1 74 ? 6.349 -7.611 -1.087 1.00 96.00 74 SER A N 1
ATOM 550 C CA . SER A 1 74 ? 7.758 -8.022 -1.077 1.00 96.00 74 SER A CA 1
ATOM 551 C C . SER A 1 74 ? 7.951 -9.404 -1.700 1.00 96.00 74 SER A C 1
ATOM 553 O O . SER A 1 74 ? 8.868 -9.593 -2.488 1.00 96.00 74 SER A O 1
ATOM 555 N N . ALA A 1 75 ? 7.054 -10.358 -1.431 1.00 97.69 75 ALA A N 1
ATOM 556 C CA . ALA A 1 75 ? 7.094 -11.667 -2.086 1.00 97.69 75 ALA A CA 1
ATOM 557 C C . ALA A 1 75 ? 6.883 -11.564 -3.612 1.00 97.69 75 ALA A C 1
ATOM 559 O O . ALA A 1 75 ? 7.543 -12.258 -4.391 1.00 97.69 75 ALA A O 1
ATOM 560 N N . ALA A 1 76 ? 5.996 -10.668 -4.053 1.00 97.31 76 ALA A N 1
ATOM 561 C CA . ALA A 1 76 ? 5.809 -10.390 -5.474 1.00 97.31 76 ALA A CA 1
ATOM 562 C C . ALA A 1 76 ? 7.038 -9.718 -6.105 1.00 97.31 76 ALA A C 1
ATOM 564 O O . ALA A 1 76 ? 7.395 -10.044 -7.233 1.00 97.31 76 ALA A O 1
ATOM 565 N N . LEU A 1 77 ? 7.714 -8.828 -5.374 1.00 96.56 77 LEU A N 1
ATOM 566 C CA . LEU A 1 77 ? 8.964 -8.202 -5.807 1.00 96.56 77 LEU A CA 1
ATOM 567 C C . LEU A 1 77 ? 10.098 -9.215 -5.978 1.00 96.56 77 LEU A C 1
ATOM 569 O O . LEU A 1 77 ? 10.850 -9.114 -6.943 1.00 96.56 77 LEU A O 1
ATOM 573 N N . GLU A 1 78 ? 10.206 -10.211 -5.099 1.00 97.31 78 GLU A N 1
ATOM 574 C CA . GLU A 1 78 ? 11.176 -11.301 -5.274 1.00 97.31 78 GLU A CA 1
ATOM 575 C C . GLU A 1 78 ? 10.873 -12.125 -6.533 1.00 97.31 78 GLU A C 1
ATOM 577 O O . GLU A 1 78 ? 11.785 -12.477 -7.278 1.00 97.31 78 GLU A O 1
ATOM 582 N N . SER A 1 79 ? 9.590 -12.366 -6.824 1.00 97.25 79 SER A N 1
ATOM 583 C CA . SER A 1 79 ? 9.171 -13.043 -8.061 1.00 97.25 79 SER A CA 1
ATOM 584 C C . SER A 1 79 ? 9.494 -12.198 -9.300 1.00 97.25 79 SER A C 1
ATOM 586 O O . SER A 1 79 ? 10.041 -12.709 -10.271 1.00 97.25 79 SER A O 1
ATOM 588 N N . TYR A 1 80 ? 9.240 -10.886 -9.243 1.00 96.75 80 TYR A N 1
ATOM 589 C CA . TYR A 1 80 ? 9.639 -9.947 -10.293 1.00 96.75 80 TYR A CA 1
ATOM 590 C C . TYR A 1 80 ? 11.149 -9.992 -10.528 1.00 96.75 80 TYR A C 1
ATOM 592 O O . TYR A 1 80 ? 11.604 -10.080 -11.666 1.00 96.75 80 TYR A O 1
ATOM 600 N N . LYS A 1 81 ? 11.943 -9.943 -9.457 1.00 95.75 81 LYS A N 1
ATOM 601 C CA . LYS A 1 81 ? 13.403 -9.969 -9.536 1.00 95.75 81 LYS A CA 1
ATOM 602 C C . LYS A 1 81 ? 13.926 -11.292 -10.089 1.00 95.75 81 LYS A C 1
ATOM 604 O O . LYS A 1 81 ? 14.915 -11.269 -10.815 1.00 95.75 81 LYS A O 1
ATOM 609 N N . ALA A 1 82 ? 13.288 -12.418 -9.772 1.00 97.00 82 ALA A N 1
ATOM 610 C CA . ALA A 1 82 ? 13.653 -13.715 -10.336 1.00 97.00 82 ALA A CA 1
ATOM 611 C C . ALA A 1 82 ? 13.548 -13.715 -11.871 1.00 97.00 82 ALA A C 1
ATOM 613 O O . ALA A 1 82 ? 14.444 -14.228 -12.539 1.00 97.00 82 ALA A O 1
ATOM 614 N N . ASP A 1 83 ? 12.521 -13.061 -12.416 1.00 96.38 83 ASP A N 1
ATOM 615 C CA . ASP A 1 83 ? 12.279 -13.005 -13.861 1.00 96.38 83 ASP A CA 1
ATOM 616 C C . ASP A 1 83 ? 13.071 -11.879 -14.558 1.00 96.38 83 ASP A C 1
ATOM 618 O O . ASP A 1 83 ? 13.497 -12.029 -15.702 1.00 96.38 83 ASP A O 1
ATOM 622 N N . ASN A 1 84 ? 13.314 -10.754 -13.873 1.00 94.19 84 ASN A N 1
ATOM 623 C CA . ASN A 1 84 ? 13.899 -9.537 -14.464 1.00 94.19 84 ASN A CA 1
ATOM 624 C C . ASN A 1 84 ? 15.335 -9.242 -13.999 1.00 94.19 84 ASN A C 1
ATOM 626 O O . ASN A 1 84 ? 15.907 -8.220 -14.372 1.00 94.19 84 ASN A O 1
ATOM 630 N N . SER A 1 85 ? 15.932 -10.108 -13.174 1.00 93.44 85 SER A N 1
ATOM 631 C CA . SER A 1 85 ? 17.282 -9.980 -12.584 1.00 93.44 85 SER A CA 1
ATOM 632 C C . SER A 1 85 ? 17.523 -8.759 -11.680 1.00 93.44 85 SER A C 1
ATOM 634 O O . SER A 1 85 ? 18.589 -8.638 -11.076 1.00 93.44 85 SER A O 1
ATOM 636 N N . ALA A 1 86 ? 16.552 -7.861 -11.548 1.00 92.25 86 ALA A N 1
ATOM 637 C CA . ALA A 1 86 ? 16.616 -6.670 -10.716 1.00 92.25 86 ALA A CA 1
ATOM 638 C C . ALA A 1 86 ? 15.224 -6.320 -10.182 1.00 92.25 86 ALA A C 1
ATOM 640 O O . ALA A 1 86 ? 14.207 -6.717 -10.753 1.00 92.25 86 ALA A O 1
ATOM 641 N N . TYR A 1 87 ? 15.180 -5.560 -9.089 1.00 93.31 87 TYR A N 1
ATOM 642 C CA . TYR A 1 87 ? 13.927 -4.970 -8.628 1.00 93.31 87 TYR A CA 1
ATOM 643 C C . TYR A 1 87 ? 13.424 -3.907 -9.611 1.00 93.31 87 TYR A C 1
ATOM 645 O O . TYR A 1 87 ? 14.239 -3.309 -10.321 1.00 93.31 87 TYR A O 1
ATOM 653 N N . PRO A 1 88 ? 12.105 -3.640 -9.646 1.00 92.88 88 PRO A N 1
ATOM 654 C CA . PRO A 1 88 ? 11.543 -2.570 -10.455 1.00 92.88 88 PRO A CA 1
ATOM 655 C C . PRO A 1 88 ? 12.237 -1.249 -10.129 1.00 92.88 88 PRO A C 1
ATOM 657 O O . PRO A 1 88 ? 12.092 -0.715 -9.036 1.00 92.88 88 PRO A O 1
ATOM 660 N N . ARG A 1 89 ? 13.000 -0.707 -11.065 1.00 91.88 89 ARG A N 1
ATOM 661 C CA . ARG A 1 89 ? 13.645 0.595 -10.921 1.00 91.88 89 ARG A CA 1
ATOM 662 C C . ARG A 1 89 ? 13.313 1.410 -12.149 1.00 91.88 89 ARG A C 1
ATOM 664 O O . ARG A 1 89 ? 13.319 0.857 -13.247 1.00 91.88 89 ARG A O 1
ATOM 671 N N . ASP A 1 90 ? 12.925 2.657 -11.940 1.00 86.31 90 ASP A N 1
ATOM 672 C CA . ASP A 1 90 ? 12.587 3.559 -13.035 1.00 86.31 90 ASP A CA 1
ATOM 673 C C . ASP A 1 90 ? 13.825 3.871 -13.886 1.00 86.31 90 ASP A C 1
ATOM 675 O O . ASP A 1 90 ? 14.966 3.710 -13.441 1.00 86.31 90 ASP A O 1
ATOM 679 N N . ASP A 1 91 ? 13.598 4.279 -15.128 1.00 79.31 91 ASP A N 1
ATOM 680 C CA . ASP A 1 91 ? 14.673 4.658 -16.030 1.00 79.31 91 ASP A CA 1
ATOM 681 C C . ASP A 1 91 ? 15.288 6.019 -15.642 1.00 79.31 91 ASP A C 1
ATOM 683 O O . ASP A 1 91 ? 14.884 6.700 -14.694 1.00 79.31 91 ASP A O 1
ATOM 687 N N . THR A 1 92 ? 16.300 6.444 -16.397 1.00 73.81 92 THR A N 1
ATOM 688 C CA . THR A 1 92 ? 16.982 7.723 -16.163 1.00 73.81 92 THR A CA 1
ATOM 689 C C . THR A 1 92 ? 16.134 8.958 -16.488 1.00 73.81 92 THR A C 1
ATOM 691 O O . THR A 1 92 ? 16.593 10.067 -16.232 1.00 73.81 92 THR A O 1
ATOM 694 N N . THR A 1 93 ? 14.945 8.803 -17.075 1.00 77.62 93 THR A N 1
ATOM 695 C CA . THR A 1 93 ? 14.113 9.909 -17.568 1.00 77.62 93 THR A CA 1
ATOM 696 C C . THR A 1 93 ? 13.261 10.503 -16.452 1.00 77.62 93 THR A C 1
ATOM 698 O O . THR A 1 93 ? 13.236 11.720 -16.275 1.00 77.62 93 THR A O 1
ATOM 701 N N . ASN A 1 94 ? 12.575 9.650 -15.692 1.00 78.44 94 ASN A N 1
ATOM 702 C CA . ASN A 1 94 ? 11.618 10.079 -14.672 1.00 78.44 94 ASN A CA 1
ATOM 703 C C . ASN A 1 94 ? 12.175 9.969 -13.244 1.00 78.44 94 ASN A C 1
ATOM 705 O O . ASN A 1 94 ? 11.867 10.814 -12.400 1.00 78.44 94 ASN A O 1
ATOM 709 N N . GLN A 1 95 ? 13.023 8.965 -12.982 1.00 86.81 95 GLN A N 1
ATOM 710 C CA . GLN A 1 95 ? 13.717 8.745 -11.707 1.00 86.81 95 GLN A CA 1
ATOM 711 C C . GLN A 1 95 ? 12.798 8.762 -10.467 1.00 86.81 95 GLN A C 1
ATOM 713 O O . GLN A 1 95 ? 13.228 9.146 -9.374 1.00 86.81 95 GLN A O 1
ATOM 718 N N . TYR A 1 96 ? 11.531 8.344 -10.581 1.00 89.31 96 TYR A N 1
ATOM 719 C CA . TYR A 1 96 ? 10.582 8.458 -9.463 1.00 89.31 96 TYR A CA 1
ATOM 720 C C . TYR A 1 96 ? 11.008 7.637 -8.242 1.00 89.31 96 TYR A C 1
ATOM 722 O O . TYR A 1 96 ? 10.878 8.085 -7.104 1.00 89.31 96 TYR A O 1
ATOM 730 N N . THR A 1 97 ? 11.566 6.450 -8.471 1.00 90.19 97 THR A N 1
ATOM 731 C CA . THR A 1 97 ? 12.013 5.550 -7.401 1.00 90.19 97 THR A CA 1
ATOM 732 C C . THR A 1 97 ? 13.368 5.959 -6.819 1.00 90.19 97 THR A C 1
ATOM 734 O O . THR A 1 97 ? 13.629 5.727 -5.640 1.00 90.19 97 THR A O 1
ATOM 737 N N . ASP A 1 98 ? 14.219 6.610 -7.614 1.00 89.75 98 ASP A N 1
ATOM 738 C CA . ASP A 1 98 ? 15.561 7.046 -7.208 1.00 89.75 98 ASP A CA 1
ATOM 739 C C . ASP A 1 98 ? 15.540 8.379 -6.442 1.00 89.75 98 ASP A C 1
ATOM 741 O O . ASP A 1 98 ? 16.386 8.627 -5.582 1.00 89.75 98 ASP A O 1
ATOM 745 N N . THR A 1 99 ? 14.569 9.245 -6.744 1.00 88.62 99 THR A N 1
ATOM 746 C CA . THR A 1 99 ? 14.408 10.559 -6.101 1.00 88.62 99 THR A CA 1
ATOM 747 C C . THR A 1 99 ? 13.778 10.475 -4.714 1.00 88.62 99 THR A C 1
ATOM 749 O O . THR A 1 99 ? 14.023 11.352 -3.884 1.00 88.62 99 THR A O 1
ATOM 752 N N . LEU A 1 100 ? 12.995 9.426 -4.436 1.00 89.38 100 LEU A N 1
ATOM 753 C CA . LEU A 1 100 ? 12.371 9.227 -3.133 1.00 89.38 100 LEU A CA 1
ATOM 754 C C . LEU A 1 100 ? 13.420 8.840 -2.083 1.00 89.38 100 LEU A C 1
ATOM 756 O O . LEU A 1 100 ? 13.759 7.666 -1.938 1.00 89.38 100 LEU A O 1
ATOM 760 N N . ASN A 1 101 ? 13.908 9.805 -1.304 1.00 89.00 101 ASN A N 1
ATOM 761 C CA . ASN A 1 101 ? 14.844 9.548 -0.215 1.00 89.00 101 ASN A CA 1
ATOM 762 C C . ASN A 1 101 ? 14.108 9.452 1.127 1.00 89.00 101 ASN A C 1
ATOM 764 O O . ASN A 1 101 ? 13.791 10.465 1.749 1.00 89.00 101 ASN A O 1
ATOM 768 N N . ALA A 1 102 ? 13.924 8.232 1.631 1.00 82.56 102 ALA A N 1
ATOM 769 C CA . ALA A 1 102 ? 13.260 7.978 2.914 1.00 82.56 102 ALA A CA 1
ATOM 770 C C . ALA A 1 102 ? 13.948 8.626 4.139 1.00 82.56 102 ALA A C 1
ATOM 772 O O . ALA A 1 102 ? 13.345 8.703 5.206 1.00 82.56 102 ALA A O 1
ATOM 773 N N . GLN A 1 103 ? 15.192 9.101 4.010 1.00 86.81 103 GLN A N 1
ATOM 774 C CA . GLN A 1 103 ? 15.907 9.820 5.072 1.00 86.81 103 GLN A CA 1
ATOM 775 C C . GLN A 1 103 ? 15.558 11.316 5.146 1.00 86.81 103 GLN A C 1
ATOM 777 O O . GLN A 1 103 ? 15.918 11.973 6.118 1.00 86.81 103 GLN A O 1
ATOM 782 N N . GLN A 1 104 ? 14.941 11.878 4.103 1.00 88.00 104 GLN A N 1
ATOM 783 C CA . GLN A 1 104 ? 14.662 13.317 3.978 1.00 88.00 104 GLN A CA 1
ATOM 784 C C . GLN A 1 104 ? 13.186 13.594 3.682 1.00 88.00 104 GLN A C 1
ATOM 786 O O . GLN A 1 104 ? 12.620 14.576 4.162 1.00 88.00 104 GLN A O 1
ATOM 791 N N . ASN A 1 105 ? 12.547 12.724 2.903 1.00 87.50 105 ASN A N 1
ATOM 792 C CA . ASN A 1 105 ? 11.124 12.773 2.622 1.00 87.50 105 ASN A CA 1
ATOM 793 C C . ASN A 1 105 ? 10.390 12.035 3.748 1.00 87.50 105 ASN A C 1
ATOM 795 O O . ASN A 1 105 ? 10.320 10.816 3.743 1.00 87.50 105 ASN A O 1
ATOM 799 N N . PHE A 1 106 ? 9.870 12.772 4.730 1.00 86.12 106 PHE A N 1
ATOM 800 C CA . PHE A 1 106 ? 9.119 12.191 5.856 1.00 86.12 106 PHE A CA 1
ATOM 801 C C . PHE A 1 106 ? 7.599 12.241 5.668 1.00 86.12 106 PHE A C 1
ATOM 803 O O . PHE A 1 106 ? 6.859 11.644 6.448 1.00 86.12 106 PHE A O 1
ATOM 810 N N . ASP A 1 107 ? 7.134 12.987 4.668 1.00 89.69 107 ASP A N 1
ATOM 811 C CA . ASP A 1 107 ? 5.717 13.209 4.408 1.00 89.69 107 ASP A CA 1
ATOM 812 C C . ASP A 1 107 ? 5.226 12.283 3.280 1.00 89.69 107 ASP A C 1
ATOM 814 O O . ASP A 1 107 ? 5.562 12.515 2.112 1.00 89.69 107 ASP A O 1
ATOM 818 N N . PRO A 1 108 ? 4.414 11.255 3.601 1.00 86.75 108 PRO A N 1
ATOM 819 C CA . PRO A 1 108 ? 3.931 10.277 2.634 1.00 86.75 108 PRO A CA 1
ATOM 820 C C . PRO A 1 108 ? 2.829 10.824 1.716 1.00 86.75 108 PRO A C 1
ATOM 822 O O . PRO A 1 108 ? 2.354 10.097 0.847 1.00 86.75 108 PRO A O 1
ATOM 825 N N . THR A 1 109 ? 2.388 12.073 1.905 1.00 90.00 109 THR A N 1
ATOM 826 C CA . THR A 1 109 ? 1.369 12.710 1.057 1.00 90.00 109 THR A CA 1
ATOM 827 C C . THR A 1 109 ? 1.966 13.418 -0.161 1.00 90.00 109 THR A C 1
ATOM 829 O O . THR A 1 109 ? 1.230 13.775 -1.082 1.00 90.00 109 THR A O 1
ATOM 832 N N . GLN A 1 110 ? 3.291 13.593 -0.207 1.00 91.12 110 GLN A N 1
ATOM 833 C CA . GLN A 1 110 ? 3.973 14.271 -1.308 1.00 91.12 110 GLN A CA 1
ATOM 834 C C . GLN A 1 110 ? 3.903 13.480 -2.619 1.00 91.12 110 GLN A C 1
ATOM 836 O O . GLN A 1 110 ? 3.901 12.249 -2.640 1.00 91.12 110 GLN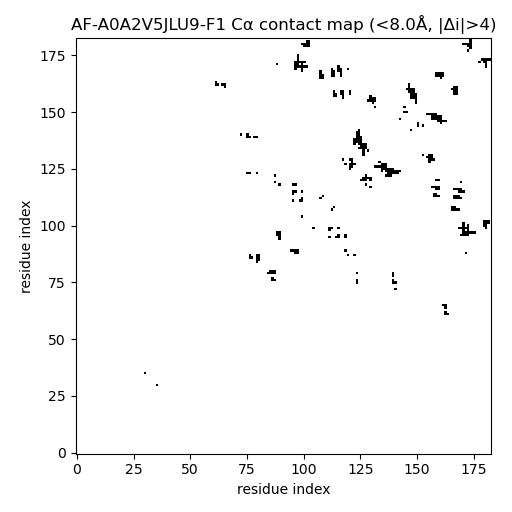 A O 1
ATOM 841 N N . THR A 1 111 ? 3.936 14.198 -3.743 1.00 91.75 111 THR A N 1
ATOM 842 C CA . THR A 1 111 ? 3.889 13.616 -5.096 1.00 91.75 111 THR A CA 1
ATOM 843 C C . THR A 1 111 ? 5.028 12.635 -5.374 1.00 91.75 111 THR A C 1
ATOM 845 O O . THR A 1 111 ? 4.841 11.696 -6.138 1.00 91.75 111 THR A O 1
ATOM 848 N N . VAL A 1 112 ? 6.184 12.796 -4.722 1.00 92.12 112 VAL A N 1
ATOM 849 C CA . VAL A 1 112 ? 7.327 11.875 -4.848 1.00 92.12 112 VAL A CA 1
ATOM 850 C C . VAL A 1 112 ? 6.952 10.461 -4.383 1.00 92.12 112 VAL A C 1
ATOM 852 O O . VAL A 1 112 ? 7.277 9.487 -5.057 1.00 92.12 112 VAL A O 1
ATOM 855 N N . TYR A 1 113 ? 6.195 10.340 -3.287 1.00 92.81 113 TYR A N 1
ATOM 856 C CA . TYR A 1 113 ? 5.675 9.050 -2.827 1.00 92.81 113 TYR A CA 1
ATOM 857 C C . TYR A 1 113 ? 4.635 8.485 -3.793 1.00 92.81 113 TYR A C 1
ATOM 859 O O . TYR A 1 113 ? 4.685 7.305 -4.133 1.00 92.81 113 TYR A O 1
ATOM 867 N N . GLN A 1 114 ? 3.717 9.332 -4.261 1.00 93.44 114 GLN A N 1
ATOM 868 C CA . GLN A 1 114 ? 2.634 8.918 -5.152 1.00 93.44 114 GLN A CA 1
ATOM 869 C C . GLN A 1 114 ? 3.175 8.389 -6.489 1.00 93.44 114 GLN A C 1
ATOM 871 O O . GLN A 1 114 ? 2.806 7.294 -6.905 1.00 93.44 114 GLN A O 1
ATOM 876 N N . ASN A 1 115 ? 4.115 9.104 -7.114 1.00 93.38 115 ASN A N 1
ATOM 877 C CA . ASN A 1 115 ? 4.718 8.710 -8.388 1.00 93.38 115 ASN A CA 1
ATOM 878 C C . ASN A 1 115 ? 5.504 7.398 -8.269 1.00 93.38 115 ASN A C 1
ATOM 880 O O . ASN A 1 115 ? 5.357 6.507 -9.104 1.00 93.38 115 ASN A O 1
ATOM 884 N N . ALA A 1 116 ? 6.303 7.244 -7.209 1.00 93.06 116 ALA A N 1
ATOM 885 C CA . ALA A 1 116 ? 7.052 6.012 -6.983 1.00 93.06 116 ALA A CA 1
ATOM 886 C C . ALA A 1 116 ? 6.125 4.816 -6.687 1.00 93.06 116 ALA A C 1
ATOM 888 O O . ALA A 1 116 ? 6.368 3.697 -7.145 1.00 93.06 116 ALA A O 1
ATOM 889 N N . SER A 1 117 ? 5.022 5.059 -5.973 1.00 94.88 117 SER A N 1
ATOM 890 C CA . SER A 1 117 ? 3.973 4.069 -5.722 1.00 94.88 117 SER A CA 1
ATOM 891 C C . SER A 1 117 ? 3.251 3.646 -7.005 1.00 94.88 117 SER A C 1
ATOM 893 O O . SER A 1 117 ? 3.007 2.457 -7.212 1.00 94.88 117 SER A O 1
ATOM 895 N N . LEU A 1 118 ? 2.939 4.599 -7.892 1.00 94.75 118 LEU A N 1
ATOM 896 C CA . LEU A 1 118 ? 2.343 4.323 -9.201 1.00 94.75 118 LEU A CA 1
ATOM 897 C C . LEU A 1 118 ? 3.270 3.483 -10.076 1.00 94.75 118 LEU A C 1
ATOM 899 O O . LEU A 1 118 ? 2.821 2.538 -10.723 1.00 94.75 118 LEU A O 1
ATOM 903 N N . TYR A 1 119 ? 4.565 3.801 -10.063 1.00 94.56 119 TYR A N 1
ATOM 904 C CA . TYR A 1 119 ? 5.566 3.024 -10.781 1.00 94.56 119 TYR A CA 1
ATOM 905 C C . TYR A 1 119 ? 5.583 1.569 -10.298 1.00 94.56 119 TYR A C 1
ATOM 907 O O . TYR A 1 119 ? 5.448 0.643 -11.101 1.00 94.56 119 TYR A O 1
ATOM 915 N N . LEU A 1 120 ? 5.652 1.359 -8.978 1.00 95.25 120 LEU A N 1
ATOM 916 C CA . LEU A 1 120 ? 5.579 0.024 -8.381 1.00 95.25 120 LEU A CA 1
ATOM 917 C C . LEU A 1 120 ? 4.283 -0.704 -8.769 1.00 95.25 120 LEU A C 1
ATOM 919 O O . LEU A 1 120 ? 4.319 -1.882 -9.133 1.00 95.25 120 LEU A O 1
ATOM 923 N N . TYR A 1 121 ? 3.144 -0.006 -8.715 1.00 96.19 121 TYR A N 1
ATOM 924 C CA . TYR A 1 121 ? 1.857 -0.547 -9.143 1.00 96.19 121 TYR A CA 1
ATOM 925 C C . TYR A 1 121 ? 1.916 -1.040 -10.586 1.00 96.19 121 TYR A C 1
ATOM 927 O O . TYR A 1 121 ? 1.503 -2.168 -10.849 1.00 96.19 121 TYR A O 1
ATOM 935 N N . GLY A 1 122 ? 2.435 -0.230 -11.510 1.00 95.00 122 GLY A N 1
ATOM 936 C CA . GLY A 1 122 ? 2.517 -0.578 -12.924 1.00 95.00 122 GLY A CA 1
ATOM 937 C C . GLY A 1 122 ? 3.282 -1.879 -13.152 1.00 95.00 122 GLY A C 1
ATOM 938 O O . GLY A 1 122 ? 2.748 -2.806 -13.762 1.00 95.00 122 GLY A O 1
ATOM 939 N N . GLN A 1 123 ? 4.474 -1.980 -12.559 1.00 95.12 123 GLN A N 1
ATOM 940 C CA . GLN A 1 123 ? 5.368 -3.126 -12.744 1.00 95.12 123 GLN A CA 1
ATOM 941 C C . GLN A 1 123 ? 4.853 -4.408 -12.074 1.00 95.12 123 GLN A C 1
ATOM 943 O O . GLN A 1 123 ? 4.970 -5.490 -12.643 1.00 95.12 123 GLN A O 1
ATOM 948 N N . LEU A 1 124 ? 4.243 -4.319 -10.885 1.00 96.06 124 LEU A N 1
ATOM 949 C CA . LEU A 1 124 ? 3.707 -5.504 -10.203 1.00 96.06 124 LEU A CA 1
ATOM 950 C C . LEU A 1 124 ? 2.345 -5.947 -10.749 1.00 96.06 124 LEU A C 1
ATOM 952 O O . LEU A 1 124 ? 2.063 -7.146 -10.811 1.00 96.06 124 LEU A O 1
ATOM 956 N N . SER A 1 125 ? 1.480 -4.999 -11.117 1.00 96.06 125 SER A N 1
ATOM 957 C CA . SER A 1 125 ? 0.129 -5.300 -11.602 1.00 96.06 125 SER A CA 1
ATOM 958 C C . SER A 1 125 ? 0.094 -5.720 -13.067 1.00 96.06 125 SER A C 1
ATOM 960 O O . SER A 1 125 ? -0.878 -6.365 -13.468 1.00 96.06 125 SER A O 1
ATOM 962 N N . GLY A 1 126 ? 1.119 -5.344 -13.837 1.00 95.12 126 GLY A N 1
ATOM 963 C CA . GLY A 1 126 ? 1.196 -5.472 -15.288 1.00 95.12 126 GLY A CA 1
ATOM 964 C C . GLY A 1 126 ? 0.480 -4.354 -16.062 1.00 95.12 126 GLY A C 1
ATOM 965 O O . GLY A 1 126 ? 0.293 -4.483 -17.271 1.00 95.12 126 GLY A O 1
ATOM 966 N N . ASN A 1 127 ? 0.021 -3.295 -15.380 1.00 94.44 127 ASN A N 1
ATOM 967 C CA . ASN A 1 127 ? -0.753 -2.179 -15.939 1.00 94.44 127 ASN A CA 1
ATOM 968 C C . ASN A 1 127 ? -0.025 -0.837 -15.734 1.00 94.44 127 ASN A C 1
ATOM 970 O O . ASN A 1 127 ? -0.400 -0.058 -14.855 1.00 94.44 127 ASN A O 1
ATOM 974 N N . PRO A 1 128 ? 1.0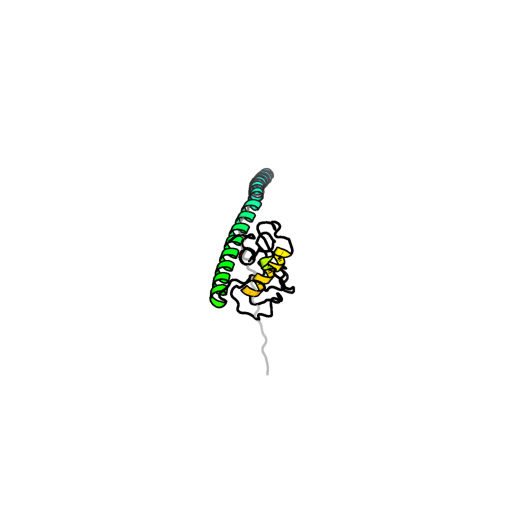07 -0.530 -16.537 1.00 90.75 128 PRO A N 1
ATOM 975 C CA . PRO A 1 128 ? 1.787 0.700 -16.379 1.00 90.75 128 PRO A CA 1
ATOM 976 C C . PRO A 1 128 ? 0.972 1.980 -16.627 1.00 90.75 128 PRO A C 1
ATOM 978 O O . PRO A 1 128 ? 1.318 3.035 -16.107 1.00 90.75 128 PRO A O 1
ATOM 981 N N . SER A 1 129 ? -0.130 1.905 -17.380 1.00 90.44 129 SER A N 1
ATOM 982 C CA . SER A 1 129 ? -1.002 3.053 -17.672 1.00 90.44 129 SER A CA 1
ATOM 983 C C . SER A 1 129 ? -1.913 3.465 -16.508 1.00 90.44 129 SER A C 1
ATOM 985 O O . SER A 1 129 ? -2.501 4.545 -16.551 1.00 90.44 129 SER A O 1
ATOM 987 N N . GLY A 1 130 ? -2.085 2.610 -15.493 1.00 93.06 130 GLY A N 1
ATOM 988 C CA . GLY A 1 130 ? -2.985 2.869 -14.365 1.00 93.06 130 GLY A CA 1
ATOM 989 C C . GLY A 1 130 ? -4.480 2.798 -14.698 1.00 93.06 130 GLY A C 1
ATOM 990 O O . GLY A 1 130 ? -5.302 3.027 -13.819 1.00 93.06 130 GLY A O 1
ATOM 991 N N . ASP A 1 131 ? -4.868 2.479 -15.933 1.00 93.12 131 ASP A N 1
ATOM 992 C CA . ASP A 1 131 ? -6.262 2.491 -16.409 1.00 93.12 131 ASP A CA 1
ATOM 993 C C . ASP A 1 131 ? -7.126 1.317 -15.903 1.00 93.12 131 ASP A C 1
ATOM 995 O O . ASP A 1 131 ? -8.308 1.235 -16.233 1.00 93.12 131 ASP A O 1
ATOM 999 N N . ARG A 1 132 ? -6.544 0.385 -15.131 1.00 90.44 132 ARG A N 1
ATOM 1000 C CA . ARG A 1 132 ? -7.202 -0.812 -14.564 1.00 90.44 132 ARG A CA 1
ATOM 1001 C C . ARG A 1 132 ? -7.770 -1.793 -15.596 1.00 90.44 132 ARG A C 1
ATOM 1003 O O . ARG A 1 132 ? -8.497 -2.712 -15.215 1.00 90.44 132 ARG A O 1
ATOM 1010 N N . THR A 1 133 ? -7.456 -1.630 -16.878 1.00 90.31 133 THR A N 1
ATOM 1011 C CA . THR A 1 133 ? -8.051 -2.420 -17.967 1.00 90.31 133 THR A CA 1
ATOM 1012 C C . THR A 1 133 ? -7.003 -2.991 -18.917 1.00 90.31 133 THR A C 1
ATOM 1014 O O . THR A 1 133 ? -7.131 -4.143 -19.337 1.00 90.31 133 THR A O 1
ATOM 1017 N N . THR A 1 134 ? -5.930 -2.253 -19.195 1.00 90.69 134 THR A N 1
ATOM 1018 C CA . THR A 1 134 ? -4.935 -2.620 -20.208 1.00 90.69 134 THR A CA 1
ATOM 1019 C C . THR A 1 134 ? -3.676 -3.211 -19.573 1.00 90.69 134 THR A C 1
ATOM 1021 O O . THR A 1 134 ? -2.724 -2.506 -19.238 1.00 90.69 134 THR A O 1
ATOM 1024 N N . TYR A 1 135 ? -3.642 -4.531 -19.406 1.00 92.62 135 TYR A N 1
ATOM 1025 C CA . TYR A 1 135 ? -2.480 -5.233 -18.849 1.00 92.62 135 TYR A CA 1
ATOM 1026 C C . TYR A 1 135 ? -1.502 -5.631 -19.962 1.00 92.62 135 TYR A C 1
ATOM 1028 O O . TYR A 1 135 ? -1.757 -6.582 -20.698 1.00 92.62 135 TYR A O 1
ATOM 1036 N N . THR A 1 136 ? -0.401 -4.891 -20.100 1.00 92.25 136 THR A N 1
ATOM 1037 C CA . THR A 1 136 ? 0.606 -5.081 -21.162 1.00 92.25 136 THR A CA 1
ATOM 1038 C C . THR A 1 136 ? 1.849 -5.839 -20.701 1.00 92.25 136 THR A C 1
ATOM 1040 O O . THR A 1 136 ? 2.609 -6.320 -21.538 1.00 92.25 136 THR A O 1
ATOM 1043 N N . GLN A 1 137 ? 2.065 -5.957 -19.389 1.00 90.56 137 GLN A N 1
ATOM 1044 C CA . GLN A 1 137 ? 3.229 -6.614 -18.791 1.00 90.56 137 GLN A CA 1
ATOM 1045 C C . GLN A 1 137 ? 2.814 -7.826 -17.940 1.00 90.56 137 GLN A C 1
ATOM 1047 O O . GLN A 1 137 ? 1.640 -8.006 -17.599 1.00 90.56 137 GLN A O 1
ATOM 1052 N N . GLN A 1 138 ? 3.790 -8.668 -17.585 1.00 93.75 138 GLN A N 1
ATOM 1053 C CA . GLN A 1 138 ? 3.577 -9.807 -16.690 1.00 93.75 138 GLN A CA 1
ATOM 1054 C C . GLN A 1 138 ? 3.071 -9.341 -15.318 1.00 93.75 138 GLN A C 1
ATOM 1056 O O . GLN A 1 138 ? 3.496 -8.314 -14.795 1.00 93.75 138 GLN A O 1
ATOM 1061 N N . ARG A 1 139 ? 2.141 -10.106 -14.738 1.00 95.75 139 ARG A N 1
ATOM 1062 C CA . ARG A 1 139 ? 1.495 -9.774 -13.464 1.00 95.75 139 ARG A CA 1
ATOM 1063 C C . ARG A 1 139 ? 2.131 -10.584 -12.342 1.00 95.75 139 ARG A C 1
ATOM 1065 O O . ARG A 1 139 ? 2.050 -11.808 -12.354 1.00 95.75 139 ARG A O 1
ATOM 1072 N N . TYR A 1 140 ? 2.698 -9.895 -11.361 1.00 96.56 140 TYR A N 1
ATOM 1073 C CA . TYR A 1 140 ? 3.327 -10.497 -10.179 1.00 96.56 140 TYR A CA 1
ATOM 1074 C C . TYR A 1 140 ? 2.457 -10.352 -8.930 1.00 96.56 140 TYR A C 1
ATOM 1076 O O . TYR A 1 140 ? 2.556 -11.150 -8.001 1.00 96.56 140 TYR A O 1
ATOM 1084 N N . PHE A 1 141 ? 1.577 -9.347 -8.907 1.00 96.56 141 PHE A N 1
ATOM 1085 C CA . PHE A 1 141 ? 0.691 -9.078 -7.783 1.00 96.56 141 PHE A CA 1
ATOM 1086 C C . PHE A 1 141 ? -0.693 -8.609 -8.236 1.00 96.56 141 PHE A C 1
ATOM 1088 O O . PHE A 1 141 ? -0.832 -7.779 -9.138 1.00 96.56 141 PHE A O 1
ATOM 1095 N N . GLN A 1 142 ? -1.738 -9.096 -7.564 1.00 94.31 142 GLN A N 1
ATOM 1096 C CA . GLN A 1 142 ? -3.103 -8.621 -7.769 1.00 94.31 142 GLN A CA 1
ATOM 1097 C C . GLN A 1 142 ? -3.519 -7.680 -6.638 1.00 94.31 142 GLN A C 1
ATOM 1099 O O . GLN A 1 142 ? -3.835 -8.107 -5.527 1.00 94.31 142 GLN A O 1
ATOM 1104 N N . PHE A 1 143 ? -3.577 -6.387 -6.947 1.00 94.62 143 PHE A N 1
ATOM 1105 C CA . PHE A 1 143 ? -4.065 -5.378 -6.014 1.00 94.62 143 PHE A CA 1
ATOM 1106 C C . PHE A 1 143 ? -5.582 -5.449 -5.851 1.00 94.62 143 PHE A C 1
ATOM 1108 O O . PHE A 1 143 ? -6.332 -5.575 -6.822 1.00 94.62 143 PHE A O 1
ATOM 1115 N N . LYS A 1 144 ? -6.041 -5.321 -4.606 1.00 92.62 144 LYS A N 1
ATOM 1116 C CA . LYS A 1 144 ? -7.466 -5.170 -4.303 1.00 92.62 144 LYS A CA 1
ATOM 1117 C C . LYS A 1 144 ? -7.904 -3.734 -4.613 1.00 92.62 144 LYS A C 1
ATOM 1119 O O . LYS A 1 144 ? -7.113 -2.816 -4.406 1.00 92.62 144 LYS A O 1
ATOM 1124 N N . PRO A 1 145 ? -9.167 -3.493 -5.010 1.00 90.88 145 PRO A N 1
ATOM 1125 C CA . PRO A 1 145 ? -9.646 -2.135 -5.282 1.00 90.88 145 PRO A CA 1
ATOM 1126 C C . PRO A 1 145 ? -9.464 -1.157 -4.113 1.00 90.88 145 PRO A C 1
ATOM 1128 O O . PRO A 1 145 ? -9.197 0.014 -4.338 1.00 90.88 145 PRO A O 1
ATOM 1131 N N . ASN A 1 146 ? -9.550 -1.640 -2.868 1.00 91.50 146 ASN A N 1
ATOM 1132 C CA . ASN A 1 146 ? -9.368 -0.844 -1.649 1.00 91.50 146 ASN A CA 1
ATOM 1133 C C . ASN A 1 146 ? -7.899 -0.639 -1.229 1.00 91.50 146 ASN A C 1
ATOM 1135 O O . ASN A 1 146 ? -7.656 -0.129 -0.139 1.00 91.50 146 ASN A O 1
ATOM 1139 N N . MET A 1 147 ? -6.948 -1.109 -2.035 1.00 94.31 147 MET A N 1
ATOM 1140 C CA . MET A 1 147 ? -5.517 -0.822 -1.907 1.00 94.31 147 MET A CA 1
ATOM 1141 C C . MET A 1 147 ? -5.067 0.197 -2.958 1.00 94.31 147 MET A C 1
ATOM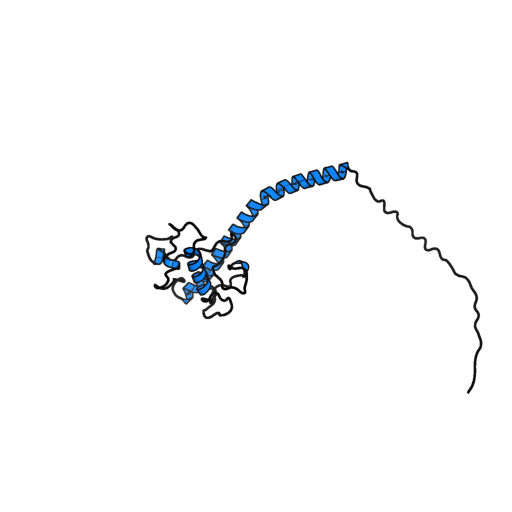 1143 O O . MET A 1 147 ? -3.876 0.428 -3.107 1.00 94.31 147 MET A O 1
ATOM 1147 N N . LEU A 1 148 ? -5.989 0.760 -3.743 1.00 95.94 148 LEU A N 1
ATOM 1148 C CA . LEU A 1 148 ? -5.684 1.653 -4.855 1.00 95.94 148 LEU A CA 1
ATOM 1149 C C . LEU A 1 148 ? -6.446 2.957 -4.672 1.00 95.94 148 LEU A C 1
ATOM 1151 O O . LEU A 1 148 ? -7.650 2.944 -4.413 1.00 95.94 148 LEU A O 1
ATOM 1155 N N . PHE A 1 149 ? -5.749 4.072 -4.853 1.00 95.56 149 PHE A N 1
ATOM 1156 C CA . PHE A 1 149 ? -6.373 5.383 -4.919 1.00 95.56 149 PHE A CA 1
ATOM 1157 C C . PHE A 1 149 ? -6.427 5.863 -6.373 1.00 95.56 149 PHE A C 1
ATOM 1159 O O . PHE A 1 149 ? -5.450 5.668 -7.101 1.00 95.56 149 PHE A O 1
ATOM 1166 N N . PRO A 1 150 ? -7.524 6.502 -6.810 1.00 94.56 150 PRO A N 1
ATOM 1167 C CA . PRO A 1 150 ? -8.798 6.683 -6.105 1.00 94.56 150 PRO A CA 1
ATOM 1168 C C . PRO A 1 150 ? -9.586 5.367 -5.980 1.00 94.56 150 PRO A C 1
ATOM 1170 O O . PRO A 1 150 ? -9.350 4.409 -6.713 1.00 94.56 150 PRO A O 1
ATOM 1173 N N . ALA A 1 151 ? -10.540 5.304 -5.046 1.00 91.00 151 ALA A N 1
ATOM 1174 C CA . ALA A 1 151 ? -11.399 4.122 -4.887 1.00 91.00 151 ALA A CA 1
ATOM 1175 C C . ALA A 1 151 ? -12.395 3.949 -6.053 1.00 91.00 151 ALA A C 1
ATOM 1177 O O . ALA A 1 151 ? -12.902 2.848 -6.281 1.00 91.00 151 ALA A O 1
ATOM 1178 N N . ASP A 1 152 ? -12.666 5.032 -6.787 1.00 92.62 152 ASP A N 1
ATOM 1179 C CA . ASP A 1 152 ? -13.448 5.015 -8.018 1.00 92.62 152 ASP A CA 1
ATOM 1180 C C . ASP A 1 152 ? -12.682 4.263 -9.117 1.00 92.62 152 ASP A C 1
ATOM 1182 O O . ASP A 1 152 ? -11.598 4.663 -9.538 1.00 92.62 152 ASP A O 1
ATOM 1186 N N . GLN A 1 153 ? -13.252 3.151 -9.576 1.00 90.06 153 GLN A N 1
ATOM 1187 C CA . GLN A 1 153 ? -12.631 2.277 -10.573 1.00 90.06 153 GLN A CA 1
ATOM 1188 C C . GLN A 1 153 ? -12.746 2.812 -12.003 1.00 90.06 153 GLN A C 1
ATOM 1190 O O . GLN A 1 153 ? -12.138 2.241 -12.902 1.00 90.06 153 GLN A O 1
ATOM 1195 N N . THR A 1 154 ? -13.511 3.883 -12.225 1.00 90.69 154 THR A N 1
ATOM 1196 C CA . THR A 1 154 ? -13.574 4.565 -13.526 1.00 90.69 154 THR A CA 1
ATOM 1197 C C . THR A 1 154 ? -12.379 5.489 -13.755 1.00 90.69 154 THR A C 1
ATOM 1199 O O . THR A 1 154 ? -12.113 5.889 -14.885 1.00 90.69 154 THR A O 1
ATOM 1202 N N . GLN A 1 155 ? -11.653 5.818 -12.683 1.00 92.75 155 GLN A N 1
ATOM 1203 C CA . GLN A 1 155 ? -10.486 6.683 -12.706 1.00 92.75 155 GLN A CA 1
ATOM 1204 C C . GLN A 1 155 ? -9.194 5.862 -12.688 1.00 92.75 155 GLN A C 1
ATOM 1206 O O . GLN A 1 155 ? -9.100 4.797 -12.060 1.00 92.75 155 GLN A O 1
ATOM 1211 N N . ASN A 1 156 ? -8.168 6.405 -13.342 1.00 94.81 156 ASN A N 1
ATOM 1212 C CA . ASN A 1 156 ? -6.844 5.803 -13.337 1.00 94.81 156 ASN A CA 1
ATOM 1213 C C . ASN A 1 156 ? -6.282 5.752 -11.914 1.00 94.81 156 ASN A C 1
ATOM 1215 O O . ASN A 1 156 ? -6.460 6.674 -11.118 1.00 94.81 156 ASN A O 1
ATOM 1219 N N . VAL A 1 157 ? -5.577 4.667 -11.612 1.00 96.25 157 VAL A N 1
ATOM 1220 C CA . VAL A 1 157 ? -4.799 4.504 -10.388 1.00 96.25 157 VAL A CA 1
ATOM 1221 C C . VAL A 1 157 ? -3.746 5.601 -10.324 1.00 96.25 157 VAL A C 1
ATOM 1223 O O . VAL A 1 157 ? -2.999 5.811 -11.274 1.00 96.25 157 VAL A O 1
ATOM 1226 N N . GLN A 1 158 ? -3.689 6.282 -9.186 1.00 95.12 158 GLN A N 1
ATOM 1227 C CA . GLN A 1 158 ? -2.675 7.284 -8.878 1.00 95.12 158 GLN A CA 1
ATOM 1228 C C . GLN A 1 158 ? -1.579 6.727 -7.977 1.00 95.12 158 GLN A C 1
ATOM 1230 O O . GLN A 1 158 ? -0.433 7.118 -8.125 1.00 95.12 158 GLN A O 1
ATOM 1235 N N . TYR A 1 159 ? -1.913 5.845 -7.035 1.00 95.44 159 TYR A N 1
ATOM 1236 C CA . TYR A 1 159 ? -0.945 5.201 -6.146 1.00 95.44 159 TYR A CA 1
ATOM 1237 C C . TYR A 1 159 ? -1.578 4.020 -5.405 1.00 95.44 159 TYR A C 1
ATOM 1239 O O . TYR A 1 159 ? -2.806 3.873 -5.345 1.00 95.44 159 TYR A O 1
ATOM 1247 N N . ILE A 1 160 ? -0.726 3.190 -4.803 1.00 96.38 160 ILE A N 1
ATOM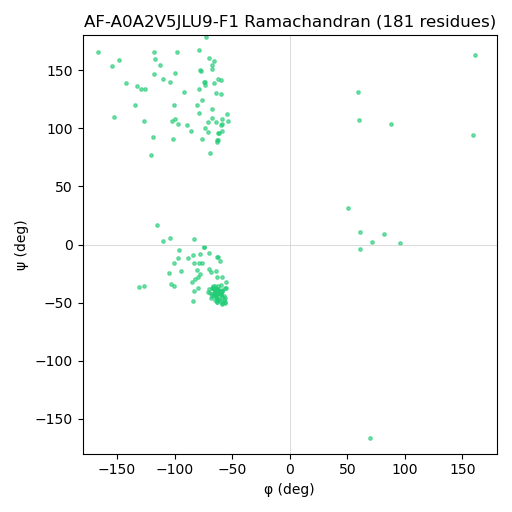 1248 C CA . ILE A 1 160 ? -1.139 2.127 -3.888 1.00 96.38 160 ILE A CA 1
ATOM 1249 C C . ILE A 1 160 ? -1.390 2.771 -2.525 1.00 96.38 160 ILE A C 1
ATOM 1251 O O . ILE A 1 160 ? -0.489 3.374 -1.943 1.00 96.38 160 ILE A O 1
ATOM 1255 N N . GLN A 1 161 ? -2.616 2.659 -2.028 1.00 95.69 161 GLN A N 1
ATOM 1256 C CA . GLN A 1 161 ? -3.057 3.257 -0.776 1.00 95.69 161 GLN A CA 1
ATOM 1257 C C . GLN A 1 161 ? -2.877 2.287 0.396 1.00 95.69 161 GLN A C 1
ATOM 1259 O O . GLN A 1 161 ? -3.311 1.135 0.333 1.00 95.69 161 GLN A O 1
ATOM 1264 N N . ASP A 1 162 ? -2.276 2.777 1.475 1.00 94.69 162 ASP A N 1
ATOM 1265 C CA . ASP A 1 162 ? -2.143 2.072 2.742 1.00 94.69 162 ASP A CA 1
ATOM 1266 C C . ASP A 1 162 ? -3.449 2.124 3.572 1.00 94.69 162 ASP A C 1
ATOM 1268 O O . ASP A 1 162 ? -4.359 2.918 3.307 1.00 94.69 162 ASP A O 1
ATOM 1272 N N . PRO A 1 163 ? -3.578 1.310 4.635 1.00 94.62 163 PRO A N 1
ATOM 1273 C CA . PRO A 1 163 ? -4.747 1.343 5.518 1.00 94.62 163 PRO A CA 1
ATOM 1274 C C . PRO A 1 163 ? -4.974 2.668 6.268 1.00 94.62 163 PRO A C 1
ATOM 1276 O O . PRO A 1 163 ? -6.021 2.827 6.901 1.00 94.62 163 PRO A O 1
ATOM 1279 N N . PHE A 1 164 ? -4.009 3.590 6.243 1.00 92.69 164 PHE A N 1
ATOM 1280 C CA . PHE A 1 164 ? -4.086 4.917 6.854 1.00 92.69 164 PHE A CA 1
ATOM 1281 C C . PHE A 1 164 ? -4.503 6.007 5.852 1.00 92.69 164 PHE A C 1
ATOM 1283 O O . PHE A 1 164 ? -4.760 7.135 6.271 1.00 92.69 164 PHE A O 1
ATOM 1290 N N . GLY A 1 165 ? -4.640 5.663 4.568 1.00 92.94 165 GLY A N 1
ATOM 1291 C CA . GLY A 1 165 ? -5.068 6.550 3.493 1.00 92.94 165 GLY A CA 1
ATOM 1292 C C . GLY A 1 165 ? -3.934 7.195 2.693 1.00 92.94 165 GLY A C 1
ATOM 1293 O O . GLY A 1 165 ? -4.234 7.945 1.767 1.00 92.94 165 GLY A O 1
ATOM 1294 N N . ASN A 1 166 ? -2.669 6.902 3.001 1.00 94.12 166 ASN A N 1
ATOM 1295 C CA . ASN A 1 166 ? -1.498 7.482 2.337 1.00 94.12 166 ASN A CA 1
ATOM 1296 C C . ASN A 1 166 ? -0.946 6.552 1.250 1.00 94.12 166 ASN A C 1
ATOM 1298 O O . ASN A 1 166 ? -1.279 5.370 1.208 1.00 94.12 166 ASN A O 1
ATOM 1302 N N . SER A 1 167 ? -0.078 7.061 0.376 1.00 94.50 167 SER A N 1
ATOM 1303 C CA . SER A 1 167 ? 0.621 6.216 -0.596 1.00 94.50 167 SER A CA 1
ATOM 1304 C C . SER A 1 167 ? 1.726 5.384 0.053 1.00 94.50 167 SER A C 1
ATOM 1306 O O . SER A 1 167 ? 2.499 5.896 0.865 1.00 94.50 167 SER A O 1
ATOM 1308 N N . TYR A 1 168 ? 1.863 4.127 -0.368 1.00 94.31 168 TYR A N 1
ATOM 1309 C CA . TYR A 1 168 ? 3.047 3.329 -0.054 1.00 94.31 168 TYR A CA 1
ATOM 1310 C C . TYR A 1 168 ? 4.297 3.928 -0.697 1.00 94.31 168 TYR A C 1
ATOM 1312 O O . TYR A 1 168 ? 4.316 4.184 -1.899 1.00 94.31 168 TYR A O 1
ATOM 1320 N N . GLY A 1 169 ? 5.357 4.094 0.094 1.00 91.38 169 GLY A N 1
ATOM 1321 C CA . GLY A 1 169 ? 6.670 4.478 -0.411 1.00 91.38 169 GLY A CA 1
ATOM 1322 C C . GLY A 1 169 ? 7.409 3.295 -1.021 1.00 91.38 169 GLY A C 1
ATOM 1323 O O . GLY A 1 169 ? 7.486 2.227 -0.415 1.00 91.38 169 GLY A O 1
ATOM 1324 N N . TYR A 1 170 ? 7.987 3.512 -2.197 1.00 92.19 170 TYR A N 1
ATOM 1325 C CA . TYR A 1 170 ? 8.874 2.566 -2.857 1.00 92.19 170 TYR A CA 1
ATOM 1326 C C . TYR A 1 170 ? 10.100 3.315 -3.367 1.00 92.19 170 TYR A C 1
ATOM 1328 O O . TYR A 1 170 ? 9.968 4.262 -4.135 1.00 92.19 170 TYR A O 1
ATOM 1336 N N . SER A 1 171 ? 11.286 2.942 -2.895 1.00 91.25 171 SER A N 1
ATOM 1337 C CA . SER A 1 171 ? 12.517 3.677 -3.176 1.00 91.25 171 SER A CA 1
ATOM 1338 C C . SER A 1 171 ? 13.622 2.731 -3.613 1.00 91.25 171 SER A C 1
ATOM 1340 O O . SER A 1 171 ? 13.847 1.693 -2.997 1.00 91.25 171 SER A O 1
ATOM 1342 N N . THR A 1 172 ? 14.335 3.144 -4.653 1.00 90.75 172 THR A N 1
ATOM 1343 C CA . THR A 1 172 ? 15.601 2.568 -5.116 1.00 90.75 172 THR A CA 1
ATOM 1344 C C . THR A 1 172 ? 16.741 3.578 -4.975 1.00 90.75 172 THR A C 1
ATOM 1346 O O . THR A 1 172 ? 17.809 3.395 -5.556 1.00 90.75 172 THR A O 1
ATOM 1349 N N . ALA A 1 173 ? 16.544 4.634 -4.172 1.00 88.88 173 ALA A N 1
ATOM 1350 C CA . ALA A 1 173 ? 17.494 5.732 -4.009 1.00 88.88 173 ALA A CA 1
ATOM 1351 C C . ALA A 1 173 ? 18.891 5.258 -3.590 1.00 88.88 173 ALA A C 1
ATOM 1353 O O . ALA A 1 173 ? 19.870 5.778 -4.112 1.00 88.88 173 ALA A O 1
ATOM 1354 N N . ASN A 1 174 ? 18.996 4.233 -2.733 1.00 88.19 174 ASN A N 1
ATOM 1355 C CA . ASN A 1 174 ? 20.298 3.682 -2.340 1.00 88.19 174 ASN A CA 1
ATOM 1356 C C . ASN A 1 174 ? 21.037 3.018 -3.514 1.00 88.19 174 ASN A C 1
ATOM 1358 O O . ASN A 1 174 ? 22.245 3.171 -3.679 1.00 88.19 174 ASN A O 1
ATOM 1362 N N . GLN A 1 175 ? 20.295 2.335 -4.389 1.00 86.19 175 GLN A N 1
ATOM 1363 C CA . GLN A 1 175 ? 20.845 1.728 -5.600 1.00 86.19 175 GLN A CA 1
ATOM 1364 C C . GLN A 1 175 ? 21.299 2.786 -6.623 1.00 86.19 175 GLN A C 1
ATOM 1366 O O . GLN A 1 175 ? 22.118 2.496 -7.498 1.00 86.19 175 GLN A O 1
ATOM 1371 N N . ALA A 1 176 ? 20.740 3.995 -6.563 1.00 84.75 176 ALA A N 1
ATOM 1372 C CA . ALA A 1 176 ? 21.160 5.128 -7.381 1.00 84.75 176 ALA A CA 1
ATOM 1373 C C . ALA A 1 176 ? 22.364 5.863 -6.787 1.00 84.75 176 ALA A C 1
ATOM 1375 O O . ALA A 1 176 ? 23.265 6.273 -7.514 1.00 84.75 176 ALA A O 1
ATOM 1376 N N . ASP A 1 177 ? 22.361 6.022 -5.470 1.00 85.88 177 ASP A N 1
ATOM 1377 C CA . ASP A 1 177 ? 23.332 6.768 -4.693 1.00 85.88 177 ASP A CA 1
ATOM 1378 C C . ASP A 1 177 ? 23.383 6.157 -3.290 1.00 85.88 177 ASP A C 1
ATOM 1380 O O . ASP A 1 177 ? 22.446 6.302 -2.503 1.00 85.88 177 ASP A O 1
ATOM 1384 N N . SER A 1 178 ? 24.488 5.488 -2.960 1.00 85.62 178 SER A N 1
ATOM 1385 C CA . SER A 1 178 ? 24.638 4.751 -1.698 1.00 85.62 178 SER A CA 1
ATOM 1386 C C . SER A 1 178 ? 24.575 5.638 -0.450 1.00 85.62 178 SER A C 1
ATOM 1388 O O . SER A 1 178 ? 24.467 5.123 0.664 1.00 85.62 178 SER A O 1
ATOM 1390 N N . THR A 1 179 ? 24.616 6.965 -0.620 1.00 85.81 179 THR A N 1
ATOM 1391 C CA . THR A 1 179 ? 24.436 7.944 0.459 1.00 85.81 179 THR A CA 1
ATOM 1392 C C . THR A 1 179 ? 22.968 8.259 0.766 1.00 85.81 179 THR A C 1
ATOM 1394 O O . THR A 1 179 ? 22.696 8.919 1.768 1.00 85.81 179 THR A O 1
ATOM 1397 N N . LYS A 1 180 ? 22.022 7.789 -0.061 1.00 84.19 180 LYS A N 1
ATOM 1398 C CA . LYS A 1 180 ? 20.580 8.053 0.056 1.00 84.19 180 LYS A CA 1
ATOM 1399 C C . LYS A 1 180 ? 19.793 6.795 0.416 1.00 84.19 180 LYS A C 1
ATOM 1401 O O . LYS A 1 180 ? 20.174 5.676 0.086 1.00 84.19 180 LYS A O 1
ATOM 1406 N N . GLY A 1 181 ? 18.636 6.990 1.047 1.00 78.75 181 GLY A N 1
ATOM 1407 C CA . GLY A 1 181 ? 17.695 5.917 1.364 1.00 78.75 181 GLY A CA 1
ATOM 1408 C C . GLY A 1 181 ? 18.188 4.948 2.443 1.00 78.75 181 GLY A C 1
ATOM 1409 O O . GLY A 1 181 ? 19.143 5.216 3.171 1.00 78.75 181 GLY A O 1
ATOM 1410 N N . TYR A 1 182 ? 17.492 3.821 2.559 1.00 75.25 182 TYR A N 1
ATOM 1411 C CA . TYR A 1 182 ? 17.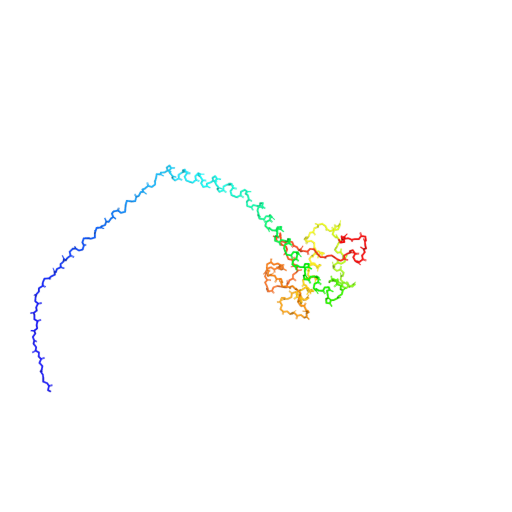853 2.711 3.440 1.00 75.25 182 TYR A CA 1
ATOM 1412 C C . TYR A 1 182 ? 18.115 1.465 2.582 1.00 75.25 182 TYR A C 1
ATOM 1414 O O . TYR A 1 182 ? 17.497 1.324 1.526 1.00 75.25 182 TYR A O 1
ATOM 1422 N N . ASN A 1 183 ? 19.052 0.620 3.024 1.00 57.62 183 ASN A N 1
ATOM 1423 C CA . ASN A 1 183 ? 19.367 -0.677 2.410 1.00 57.62 183 ASN A CA 1
ATOM 1424 C C . ASN A 1 183 ? 18.346 -1.746 2.790 1.00 57.62 183 ASN A C 1
ATOM 1426 O O . ASN A 1 183 ? 17.953 -1.758 3.981 1.00 57.62 183 ASN A O 1
#

pLDDT: mean 86.72, std 12.85, range [44.94, 97.69]

Solvent-accessible surface area (backbone atoms only — not comparable to full-atom values): 10898 Å² total; per-residue (Å²): 138,81,86,87,87,89,88,84,90,82,86,81,80,87,79,82,73,79,79,76,75,78,73,74,76,77,77,79,81,78,81,52,72,65,59,56,50,53,50,51,51,51,51,51,56,54,51,54,57,52,63,71,48,49,64,58,54,49,53,53,48,32,49,55,49,41,54,52,53,50,54,53,51,51,55,24,44,53,54,44,21,72,78,64,79,43,68,98,66,62,58,94,85,75,31,38,18,45,67,32,29,68,82,75,58,82,61,50,81,40,66,54,25,25,49,12,14,31,52,53,46,11,62,32,49,6,28,72,81,24,61,89,74,66,67,83,50,70,67,52,43,86,82,53,68,89,37,32,30,58,74,54,77,93,49,52,52,52,22,37,30,42,74,87,72,40,33,42,76,45,64,42,10,29,84,73,37,79,91,36,43,77,134

Foldseek 3Di:
DDDDDDDDDDDDDDPPPDPPPPPPPPPPPDDDPVNVVVVVVVCVVVVVVVVVCVVVVLVVVLVVQLVVVVVLLVQLQVVLCVVVVDGQADDPPPRLQQPDFVVPPVDLADLSLQVQQLSSCCSQQQNNPQLLPDRPGDHSDDDDCVQFPPSPNRDGTRGGAGSVGGHDGHHPNCVVPVVGHDD

Mean predicted aligned error: 11.46 Å

Sequence (183 aa):
MSKEVLPGSCRGERLTSGFGTRRGARRYNAFTLIELVVVSGLILVLSGLVLSTVGYVRKKGARARAETEIAAMSAALESYKADNSAYPRDDTTNQYTDTLNAQQNFDPTQTVYQNASLYLYGQLSGNPSGDRTTYTQQRYFQFKPNMLFPADQTQNVQYIQDPFGNSYGYSTANQADSTKGYN

Radius of gyration: 35.57 Å; Cα contacts (8 Å, |Δi|>4): 208; chains: 1; bounding box: 112×50×62 Å

Secondary structure (DSSP, 8-state):
-----------------------------PPPHHHHHHHHHHHHHHHHHHHHHHHHHHHHHHHHHHHHHHHHHHHHHHHHHHHHSS-----TTT-HHHH--TTT---TTSHHHHHHHHHHHHHHHT-TT--SS---S-------GGGEESS-TTSPP-EEBPTTSSBPP---HHHH-TTSS--